Protein 2Y9M (pdb70)

Organism: Saccharomyces cerevisiae (strain ATCC 204508 / S288c) (NCBI:txid559292)

Structure (mmCIF, N/CA/C/O backbone):
data_2Y9M
#
_entry.id   2Y9M
#
_cell.length_a   139.328
_cell.length_b   43.194
_cell.length_c   60.474
_cell.angle_alpha   90.00
_cell.angle_beta   100.62
_cell.angle_gamma   90.00
#
_symmetry.space_group_name_H-M   'C 1 2 1'
#
loop_
_entity.id
_entity.type
_entity.pdbx_description
1 polymer 'UBIQUITIN-CONJUGATING ENZYME E2-21 KDA'
2 polymer 'PEROXISOME ASSEMBLY PROTEIN 22'
3 non-polymer 1,2-ETHANEDIOL
4 water water
#
loop_
_atom_site.group_PDB
_atom_site.id
_atom_site.type_symbol
_atom_site.label_atom_id
_atom_site.label_alt_id
_atom_site.label_comp_id
_atom_site.label_asym_id
_atom_site.label_entity_id
_atom_site.label_seq_id
_atom_site.pdbx_PDB_ins_code
_atom_site.Cartn_x
_atom_site.Cartn_y
_atom_site.Cartn_z
_atom_site.occupancy
_atom_site.B_iso_or_equiv
_atom_site.auth_seq_id
_atom_site.auth_comp_id
_atom_site.auth_asym_id
_atom_site.auth_atom_id
_atom_site.pdbx_PDB_model_num
ATOM 1 C CA . MET A 1 3 ? -20.869 -31.998 -38.306 1.00 69.07 14 MET A CA 1
ATOM 2 C C . MET A 1 3 ? -20.939 -30.691 -37.519 1.00 71.05 14 MET A C 1
ATOM 3 O O . MET A 1 3 ? -21.680 -30.587 -36.536 1.00 73.13 14 MET A O 1
ATOM 8 N N . ALA A 1 4 ? -20.166 -29.698 -37.967 1.00 71.09 15 ALA A N 1
ATOM 9 C CA . ALA A 1 4 ? -20.287 -28.324 -37.470 1.00 73.36 15 ALA A CA 1
ATOM 10 C C . ALA A 1 4 ? -21.620 -27.755 -37.982 1.00 73.92 15 ALA A C 1
ATOM 11 O O . ALA A 1 4 ? -22.044 -26.654 -37.608 1.00 77.12 15 ALA A O 1
ATOM 13 N N . ASP A 1 5 ? -22.271 -28.537 -38.843 1.00 70.85 16 ASP A N 1
ATOM 14 C CA . ASP A 1 5 ? -23.623 -28.232 -39.304 1.00 72.51 16 ASP A CA 1
ATOM 15 C C . ASP A 1 5 ? -24.667 -28.536 -38.220 1.00 72.17 16 ASP A C 1
ATOM 16 O O . ASP A 1 5 ? -25.259 -27.610 -37.660 1.00 75.41 16 ASP A O 1
ATOM 18 N N . THR A 1 6 ? -24.896 -29.814 -37.914 1.00 68.48 17 THR A N 1
ATOM 19 C CA . THR A 1 6 ? -25.942 -30.162 -36.938 1.00 69.59 17 THR A CA 1
ATOM 20 C C . THR A 1 6 ? -25.683 -29.661 -35.509 1.00 68.15 17 THR A C 1
ATOM 21 O O . THR A 1 6 ? -26.612 -29.562 -34.700 1.00 71.52 17 THR A O 1
ATOM 25 N N . CYS A 1 7 ? -24.434 -29.330 -35.198 1.00 63.53 18 CYS A N 1
ATOM 26 C CA . CYS A 1 7 ? -24.143 -28.669 -33.919 1.00 63.16 18 CYS A CA 1
ATOM 27 C C . CYS A 1 7 ? -24.727 -27.253 -33.917 1.00 64.70 18 CYS A C 1
ATOM 28 O O . CYS A 1 7 ? -25.319 -26.808 -32.928 1.00 67.40 18 CYS A O 1
ATOM 31 N N . MET A 1 8 ? -24.567 -26.565 -35.041 1.00 62.64 19 MET A N 1
ATOM 32 C CA . MET A 1 8 ? -24.974 -25.184 -35.152 1.00 64.52 19 MET A CA 1
ATOM 33 C C . MET A 1 8 ? -26.488 -25.042 -35.151 1.00 66.25 19 MET A C 1
ATOM 34 O O . MET A 1 8 ? -27.019 -24.094 -34.580 1.00 69.31 19 MET A O 1
ATOM 39 N N . SER A 1 9 ? -27.197 -25.976 -35.775 1.00 70.63 20 SER A N 1
ATOM 40 C CA . SER A 1 9 ? -28.655 -25.875 -35.801 1.00 69.10 20 SER A CA 1
ATOM 41 C C . SER A 1 9 ? -29.232 -26.246 -34.435 1.00 66.22 20 SER A C 1
ATOM 42 O O . SER A 1 9 ? -30.193 -25.620 -33.963 1.00 65.36 20 SER A O 1
ATOM 45 N N . ARG A 1 10 ? -28.619 -27.242 -33.793 1.00 64.15 21 ARG A N 1
ATOM 46 C CA . ARG A 1 10 ? -29.000 -27.636 -32.441 1.00 60.74 21 ARG A CA 1
ATOM 47 C C . ARG A 1 10 ? -28.852 -26.480 -31.496 1.00 57.76 21 ARG A C 1
ATOM 48 O O . ARG A 1 10 ? -29.718 -26.242 -30.658 1.00 56.57 21 ARG A O 1
ATOM 56 N N . ILE A 1 11 ? -27.748 -25.755 -31.629 1.00 56.16 22 ILE A N 1
ATOM 57 C CA . ILE A 1 11 ? -27.442 -24.702 -30.677 1.00 54.04 22 ILE A CA 1
ATOM 58 C C . ILE A 1 11 ? -28.315 -23.477 -30.923 1.00 53.21 22 ILE A C 1
ATOM 59 O O . ILE A 1 11 ? -28.628 -22.757 -29.987 1.00 52.27 22 ILE A O 1
ATOM 64 N N . VAL A 1 12 ? -28.733 -23.271 -32.173 1.00 53.94 23 VAL A N 1
ATOM 65 C CA . VAL A 1 12 ? -29.663 -22.195 -32.506 1.00 53.69 23 VAL A CA 1
ATOM 66 C C . VAL A 1 12 ? -31.086 -22.510 -32.030 1.00 53.32 23 VAL A C 1
ATOM 67 O O . VAL A 1 12 ? -31.789 -21.604 -31.595 1.00 53.18 23 VAL A O 1
ATOM 71 N N . LYS A 1 13 ? -31.508 -23.776 -32.098 1.00 53.33 24 LYS A N 1
ATOM 72 C CA . LYS A 1 13 ? -32.769 -24.199 -31.440 1.00 53.17 24 LYS A CA 1
ATOM 73 C C . LYS A 1 13 ? -32.713 -23.886 -29.949 1.00 51.45 24 LYS A C 1
ATOM 74 O O . LYS A 1 13 ? -33.621 -23.250 -29.391 1.00 51.26 24 LYS A O 1
ATOM 80 N N . GLU A 1 14 ? -31.628 -24.323 -29.310 1.00 49.81 25 GLU A N 1
ATOM 81 C CA . GLU A 1 14 ? -31.457 -24.085 -27.892 1.00 48.26 25 GLU A CA 1
ATOM 82 C C . GLU A 1 14 ? -31.447 -22.626 -27.543 1.00 47.74 25 GLU A C 1
ATOM 83 O O . GLU A 1 14 ? -31.962 -22.227 -26.504 1.00 48.17 25 GLU A O 1
ATOM 89 N N . TYR A 1 15 ? -30.853 -21.816 -28.404 1.00 48.15 26 TYR A N 1
ATOM 90 C CA . TYR A 1 15 ? -30.765 -20.397 -28.133 1.00 47.40 26 TYR A CA 1
ATOM 91 C C . TYR A 1 15 ? -32.187 -19.829 -28.031 1.00 47.76 26 TYR A C 1
ATOM 92 O O . TYR A 1 15 ? -32.493 -19.059 -27.135 1.00 47.30 26 TYR A O 1
ATOM 101 N N . LYS A 1 16 ? -33.072 -20.254 -28.917 1.00 49.06 27 LYS A N 1
ATOM 102 C CA . LYS A 1 16 ? -34.457 -19.780 -28.865 1.00 50.49 27 LYS A CA 1
ATOM 103 C C . LYS A 1 16 ? -35.161 -20.252 -27.579 1.00 50.14 27 LYS A C 1
ATOM 104 O O . LYS A 1 16 ? -35.747 -19.446 -26.846 1.00 49.85 27 LYS A O 1
ATOM 110 N N . VAL A 1 17 ? -35.062 -21.555 -27.299 1.00 49.79 28 VAL A N 1
ATOM 111 C CA . VAL A 1 17 ? -35.656 -22.138 -26.095 1.00 49.44 28 VAL A CA 1
ATOM 112 C C . VAL A 1 17 ? -35.147 -21.403 -24.853 1.00 47.96 28 VAL A C 1
ATOM 113 O O . VAL A 1 17 ? -35.932 -21.068 -23.965 1.00 47.92 28 VAL A O 1
ATOM 117 N N . ILE A 1 18 ? -33.844 -21.113 -24.826 1.00 46.39 29 ILE A N 1
ATOM 118 C CA . ILE A 1 18 ? -33.238 -20.410 -23.691 1.00 44.98 29 ILE A CA 1
ATOM 119 C C . ILE A 1 18 ? -33.806 -19.014 -23.482 1.00 46.44 29 ILE A C 1
ATOM 120 O O . ILE A 1 18 ? -34.207 -18.676 -22.371 1.00 46.50 29 ILE A O 1
ATOM 125 N N . LEU A 1 19 ? -33.837 -18.203 -24.538 1.00 47.83 30 LEU A N 1
ATOM 126 C CA . LEU A 1 19 ? -34.339 -16.843 -24.429 1.00 49.48 30 LEU A CA 1
ATOM 127 C C . LEU A 1 19 ? -35.806 -16.839 -23.999 1.00 51.28 30 LEU A C 1
ATOM 128 O O . LEU A 1 19 ? -36.194 -16.046 -23.151 1.00 51.61 30 LEU A O 1
ATOM 133 N N . LYS A 1 20 ? -36.613 -17.704 -24.612 1.00 52.68 31 LYS A N 1
ATOM 134 C CA . LYS A 1 20 ? -38.023 -17.903 -24.243 1.00 55.36 31 LYS A CA 1
ATOM 135 C C . LYS A 1 20 ? -38.193 -18.368 -22.787 1.00 54.89 31 LYS A C 1
ATOM 136 O O . LYS A 1 20 ? -39.056 -17.865 -22.061 1.00 56.46 31 LYS A O 1
ATOM 142 N N . THR A 1 21 ? -37.368 -19.321 -22.361 1.00 52.96 32 THR A N 1
ATOM 143 C CA . THR A 1 21 ? -37.454 -19.834 -21.013 1.00 52.59 32 THR A CA 1
ATOM 144 C C . THR A 1 21 ? -37.101 -18.759 -19.993 1.00 53.15 32 THR A C 1
ATOM 145 O O . THR A 1 21 ? -37.878 -18.488 -19.098 1.00 54.85 32 THR A O 1
ATOM 149 N N . LEU A 1 22 ? -35.952 -18.116 -20.152 1.00 52.61 33 LEU A N 1
ATOM 150 C CA . LEU A 1 22 ? -35.456 -17.194 -19.141 1.00 52.95 33 LEU A CA 1
ATOM 151 C C . LEU A 1 22 ? -36.079 -15.825 -19.204 1.00 55.33 33 LEU A C 1
ATOM 152 O O . LEU A 1 22 ? -35.775 -14.985 -18.360 1.00 55.68 33 LEU A O 1
ATOM 157 N N . ALA A 1 23 ? -36.929 -15.588 -20.199 1.00 57.82 34 ALA A N 1
ATOM 158 C CA . ALA A 1 23 ? -37.571 -14.282 -20.355 1.00 60.73 34 ALA A CA 1
ATOM 159 C C . ALA A 1 23 ? -38.814 -14.176 -19.493 1.00 63.56 34 ALA A C 1
ATOM 160 O O . ALA A 1 23 ? -39.483 -13.143 -19.486 1.00 65.87 34 ALA A O 1
ATOM 162 N N . SER A 1 24 ? -39.135 -15.254 -18.785 1.00 64.20 35 SER A N 1
ATOM 163 C CA . SER A 1 24 ? -40.360 -15.305 -17.983 1.00 67.15 35 SER A CA 1
ATOM 164 C C . SER A 1 24 ? -40.131 -15.384 -16.460 1.00 67.34 35 SER A C 1
ATOM 165 O O . SER A 1 24 ? -39.199 -16.028 -15.983 1.00 64.93 35 SER A O 1
ATOM 168 N N . ASP A 1 25 ? -41.009 -14.735 -15.707 1.00 70.35 36 ASP A N 1
ATOM 169 C CA . ASP A 1 25 ? -41.031 -14.891 -14.256 1.00 71.48 36 ASP A CA 1
ATOM 170 C C . ASP A 1 25 ? -42.246 -15.762 -13.842 1.00 73.64 36 ASP A C 1
ATOM 171 O O . ASP A 1 25 ? -42.833 -15.562 -12.781 1.00 75.96 36 ASP A O 1
ATOM 176 N N . ASP A 1 26 ? -42.618 -16.723 -14.691 1.00 73.13 37 ASP A N 1
ATOM 177 C CA . ASP A 1 26 ? -43.681 -17.692 -14.378 1.00 74.80 37 ASP A CA 1
ATOM 178 C C . ASP A 1 26 ? -43.098 -19.114 -14.233 1.00 72.39 37 ASP A C 1
ATOM 179 O O . ASP A 1 26 ? -42.526 -19.644 -15.189 1.00 70.33 37 ASP A O 1
ATOM 184 N N . PRO A 1 27 ? -43.267 -19.745 -13.049 1.00 72.68 38 PRO A N 1
ATOM 185 C CA . PRO A 1 27 ? -42.445 -20.912 -12.703 1.00 70.24 38 PRO A CA 1
ATOM 186 C C . PRO A 1 27 ? -42.806 -22.246 -13.405 1.00 69.86 38 PRO A C 1
ATOM 187 O O . PRO A 1 27 ? -42.227 -23.292 -13.098 1.00 68.48 38 PRO A O 1
ATOM 191 N N . ILE A 1 28 ? -43.733 -22.212 -14.352 1.00 70.83 39 ILE A N 1
ATOM 192 C CA . ILE A 1 28 ? -44.024 -23.411 -15.132 1.00 70.44 39 ILE A CA 1
ATOM 193 C C . ILE A 1 28 ? -43.287 -23.366 -16.464 1.00 67.65 39 ILE A C 1
ATOM 194 O O . ILE A 1 28 ? -42.677 -24.358 -16.875 1.00 66.24 39 ILE A O 1
ATOM 199 N N . ALA A 1 29 ? -43.314 -22.204 -17.119 1.00 66.89 40 ALA A N 1
ATOM 200 C CA . ALA A 1 29 ? -42.478 -21.972 -18.301 1.00 64.16 40 ALA A CA 1
ATOM 201 C C . ALA A 1 29 ? -41.019 -21.786 -17.896 1.00 60.98 40 ALA A C 1
ATOM 202 O O . ALA A 1 29 ? -40.113 -22.168 -18.647 1.00 59.70 40 ALA A O 1
ATOM 204 N N . ASN A 1 30 ? -40.801 -21.204 -16.715 1.00 59.67 41 ASN A N 1
ATOM 205 C CA . ASN A 1 30 ? -39.453 -20.992 -16.189 1.00 56.38 41 ASN A CA 1
ATOM 206 C C . ASN A 1 30 ? -39.153 -21.663 -14.846 1.00 55.43 41 ASN A C 1
ATOM 207 O O . ASN A 1 30 ? -39.178 -21.012 -13.797 1.00 55.52 41 ASN A O 1
ATOM 212 N N . PRO A 1 31 ? -38.810 -22.960 -14.885 1.00 54.33 42 PRO A N 1
ATOM 213 C CA . PRO A 1 31 ? -38.473 -23.654 -13.650 1.00 53.75 42 PRO A CA 1
ATOM 214 C C . PRO A 1 31 ? -37.149 -23.186 -13.052 1.00 51.29 42 PRO A C 1
ATOM 215 O O . PRO A 1 31 ? -36.800 -23.610 -11.951 1.00 51.03 42 PRO A O 1
ATOM 219 N N . TYR A 1 32 ? -36.437 -22.299 -13.752 1.00 49.31 43 TYR A N 1
ATOM 220 C CA . TYR A 1 32 ? -35.082 -21.898 -13.349 1.00 46.61 43 TYR A CA 1
ATOM 221 C C . TYR A 1 32 ? -35.048 -20.509 -12.733 1.00 47.12 43 TYR A C 1
ATOM 222 O O . TYR A 1 32 ? -33.970 -19.911 -12.582 1.00 45.85 43 TYR A O 1
ATOM 231 N N . ARG A 1 33 ? -36.210 -19.975 -12.381 1.00 48.86 44 ARG A N 1
ATOM 232 C CA . ARG A 1 33 ? -36.230 -18.675 -11.708 1.00 49.23 44 ARG A CA 1
ATOM 233 C C . ARG A 1 33 ? -35.428 -18.752 -10.412 1.00 48.01 44 ARG A C 1
ATOM 234 O O . ARG A 1 33 ? -35.563 -19.727 -9.668 1.00 48.46 44 ARG A O 1
ATOM 237 N N . GLY A 1 34 ? -34.572 -17.752 -10.175 1.00 46.72 45 GLY A N 1
ATOM 238 C CA . GLY A 1 34 ? -33.735 -17.679 -8.969 1.00 45.06 45 GLY A CA 1
ATOM 239 C C . GLY A 1 34 ? -32.652 -18.750 -8.879 1.00 43.18 45 GLY A C 1
ATOM 240 O O . GLY A 1 34 ? -31.987 -18.862 -7.850 1.00 43.26 45 GLY A O 1
ATOM 241 N N . ILE A 1 35 ? -32.483 -19.531 -9.954 1.00 41.34 46 ILE A N 1
ATOM 242 C CA . ILE A 1 35 ? -31.500 -20.610 -10.053 1.00 39.13 46 ILE A CA 1
ATOM 243 C C . ILE A 1 35 ? -30.453 -20.255 -11.145 1.00 37.75 46 ILE A C 1
ATOM 244 O O . ILE A 1 35 ? -29.243 -20.093 -10.862 1.00 36.08 46 ILE A O 1
ATOM 249 N N . ILE A 1 36 ? -30.933 -20.148 -12.386 1.00 37.07 47 ILE A N 1
ATOM 250 C CA . ILE A 1 36 ? -30.154 -19.612 -13.494 1.00 35.29 47 ILE A CA 1
ATOM 251 C C . ILE A 1 36 ? -30.595 -18.194 -13.798 1.00 35.21 47 ILE A C 1
ATOM 252 O O . ILE A 1 36 ? -31.657 -18.007 -14.351 1.00 35.67 47 ILE A O 1
ATOM 257 N N . GLU A 1 37 ? -29.790 -17.196 -13.428 1.00 34.29 48 GLU A N 1
ATOM 258 C CA . GLU A 1 37 ? -30.154 -15.799 -13.670 1.00 34.51 48 GLU A CA 1
ATOM 259 C C . GLU A 1 37 ? -30.049 -15.405 -15.162 1.00 34.76 48 GLU A C 1
ATOM 260 O O . GLU A 1 37 ? -30.891 -14.664 -15.663 1.00 35.93 48 GLU A O 1
ATOM 266 N N . SER A 1 38 ? -29.025 -15.892 -15.869 1.00 33.41 49 SER A N 1
ATOM 267 C CA . SER A 1 38 ? -28.865 -15.590 -17.284 1.00 33.82 49 SER A CA 1
ATOM 268 C C . SER A 1 38 ? -27.970 -16.608 -17.930 1.00 33.33 49 SER A C 1
ATOM 269 O O . SER A 1 38 ? -27.058 -17.134 -17.297 1.00 32.54 49 SER A O 1
ATOM 272 N N . LEU A 1 39 ? -28.226 -16.887 -19.205 1.00 34.53 50 LEU A N 1
ATOM 273 C CA . LEU A 1 39 ? -27.384 -17.791 -19.965 1.00 34.50 50 LEU A CA 1
ATOM 274 C C . LEU A 1 39 ? -27.387 -17.382 -21.434 1.00 36.79 50 LEU A C 1
ATOM 275 O O . LEU A 1 39 ? -28.407 -17.485 -22.118 1.00 38.28 50 LEU A O 1
ATOM 280 N N . ASN A 1 40 ? -26.238 -16.896 -21.905 1.00 37.40 51 ASN A N 1
ATOM 281 C CA . ASN A 1 40 ? -26.126 -16.394 -23.263 1.00 38.95 51 ASN A CA 1
ATOM 282 C C . ASN A 1 40 ? -24.713 -16.627 -23.817 1.00 39.38 51 ASN A C 1
ATOM 283 O O . ASN A 1 40 ? -23.759 -16.819 -23.043 1.00 37.80 51 ASN A O 1
ATOM 288 N N . PRO A 1 41 ? -24.574 -16.614 -25.159 1.00 40.92 52 PRO A N 1
ATOM 289 C CA . PRO A 1 41 ? -23.254 -16.770 -25.741 1.00 41.87 52 PRO A CA 1
ATOM 290 C C . PRO A 1 41 ? -22.496 -15.484 -25.529 1.00 42.76 52 PRO A C 1
ATOM 291 O O . PRO A 1 41 ? -23.101 -14.418 -25.610 1.00 44.09 52 PRO A O 1
ATOM 295 N N . ILE A 1 42 ? -21.198 -15.568 -25.257 1.00 46.18 53 ILE A N 1
ATOM 296 C CA . ILE A 1 42 ? -20.423 -14.386 -24.906 1.00 47.06 53 ILE A CA 1
ATOM 297 C C . ILE A 1 42 ? -20.464 -13.328 -26.009 1.00 49.17 53 ILE A C 1
ATOM 298 O O . ILE A 1 42 ? -20.515 -12.135 -25.718 1.00 49.93 53 ILE A O 1
ATOM 303 N N . ASP A 1 43 ? -20.457 -13.775 -27.262 1.00 50.40 54 ASP A N 1
ATOM 304 C CA . ASP A 1 43 ? -20.397 -12.900 -28.439 1.00 52.97 54 ASP A CA 1
ATOM 305 C C . ASP A 1 43 ? -21.195 -13.638 -29.486 1.00 53.80 54 ASP A C 1
ATOM 306 O O . ASP A 1 43 ? -20.875 -14.787 -29.817 1.00 53.79 54 ASP A O 1
ATOM 311 N N . GLU A 1 44 ? -22.237 -12.999 -30.006 1.00 54.91 55 GLU A N 1
ATOM 312 C CA . GLU A 1 44 ? -23.169 -13.705 -30.881 1.00 55.99 55 GLU A CA 1
ATOM 313 C C . GLU A 1 44 ? -22.638 -14.256 -32.221 1.00 56.47 55 GLU A C 1
ATOM 314 O O . GLU A 1 44 ? -23.331 -15.045 -32.878 1.00 56.35 55 GLU A O 1
ATOM 320 N N . THR A 1 45 ? -21.428 -13.852 -32.624 1.00 56.64 56 THR A N 1
ATOM 321 C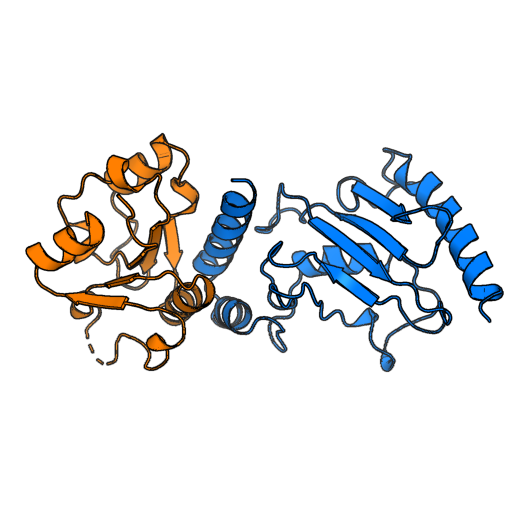 CA . THR A 1 45 ? -20.843 -14.366 -33.880 1.00 57.27 56 THR A CA 1
ATOM 322 C C . THR A 1 45 ? -20.212 -15.740 -33.657 1.00 55.70 56 THR A C 1
ATOM 323 O O . THR A 1 45 ? -19.881 -16.455 -34.612 1.00 56.43 56 THR A O 1
ATOM 327 N N . ASP A 1 46 ? -20.103 -16.116 -32.386 1.00 53.03 57 ASP A N 1
ATOM 328 C CA . ASP A 1 46 ? -19.414 -17.324 -31.983 1.00 51.23 57 ASP A CA 1
ATOM 329 C C . ASP A 1 46 ? -20.270 -18.134 -31.003 1.00 49.35 57 ASP A C 1
ATOM 330 O O . ASP A 1 46 ? -20.091 -18.032 -29.790 1.00 48.70 57 ASP A O 1
ATOM 335 N N . LEU A 1 47 ? -21.201 -18.941 -31.501 1.00 48.56 58 LEU A N 1
ATOM 336 C CA . LEU A 1 47 ? -22.058 -19.710 -30.586 1.00 46.56 58 LEU A CA 1
ATOM 337 C C . LEU A 1 47 ? -21.374 -20.895 -29.906 1.00 45.85 58 LEU A C 1
ATOM 338 O O . LEU A 1 47 ? -22.029 -21.739 -29.287 1.00 45.51 58 LEU A O 1
ATOM 343 N N . SER A 1 48 ? -20.056 -20.962 -30.009 1.00 45.62 59 SER A N 1
ATOM 344 C CA . SER A 1 48 ? -19.329 -22.050 -29.385 1.00 45.05 59 SER A CA 1
ATOM 345 C C . SER A 1 48 ? -18.928 -21.694 -27.966 1.00 43.48 59 SER A C 1
ATOM 346 O O . SER A 1 48 ? -18.579 -22.568 -27.204 1.00 42.90 59 SER A O 1
ATOM 349 N N . LYS A 1 49 ? -18.984 -20.411 -27.611 1.00 43.84 60 LYS A N 1
ATOM 350 C CA . LYS A 1 49 ? -18.626 -19.959 -26.252 1.00 43.19 60 LYS A CA 1
ATOM 351 C C . LYS A 1 49 ? -19.809 -19.263 -25.584 1.00 42.52 60 LYS A C 1
ATOM 352 O O . LYS A 1 49 ? -20.358 -18.315 -26.134 1.00 43.51 60 LYS A O 1
ATOM 358 N N . TRP A 1 50 ? -20.174 -19.724 -24.390 1.00 41.03 61 TRP A N 1
ATOM 359 C CA . TRP A 1 50 ? -21.297 -19.176 -23.657 1.00 40.16 61 TRP A CA 1
ATOM 360 C C . TRP A 1 50 ? -20.914 -18.845 -22.222 1.00 39.36 61 TRP A C 1
ATOM 361 O O . TRP A 1 50 ? -19.918 -19.347 -21.701 1.00 38.99 61 TRP A O 1
ATOM 372 N N . GLU A 1 51 ? -21.719 -18.009 -21.577 1.00 39.13 62 GLU A N 1
ATOM 373 C CA . GLU A 1 51 ? -21.525 -17.706 -20.173 1.00 38.28 62 GLU A CA 1
ATOM 374 C C . GLU A 1 51 ? -22.868 -17.849 -19.473 1.00 38.58 62 GLU A C 1
ATOM 375 O O . GLU A 1 51 ? -23.917 -17.781 -20.097 1.00 39.03 62 GLU A O 1
ATOM 381 N N . ALA A 1 52 ? -22.835 -18.072 -18.169 1.00 38.64 63 ALA A N 1
ATOM 382 C CA . ALA A 1 52 ? -24.064 -18.216 -17.405 1.00 38.96 63 ALA A CA 1
ATOM 383 C C . ALA A 1 52 ? -23.812 -17.617 -16.049 1.00 38.90 63 ALA A C 1
ATOM 384 O O . ALA A 1 52 ? -22.653 -17.529 -15.604 1.00 38.31 63 ALA A O 1
ATOM 386 N N . ILE A 1 53 ? -24.894 -17.179 -15.414 1.00 39.68 64 ILE A N 1
ATOM 387 C CA . ILE A 1 53 ? -24.868 -16.758 -14.020 1.00 40.04 64 ILE A CA 1
ATOM 388 C C . ILE A 1 53 ? -25.878 -17.611 -13.242 1.00 40.39 64 ILE A C 1
ATOM 389 O O . ILE A 1 53 ? -27.078 -17.637 -13.556 1.00 41.89 64 ILE A O 1
ATOM 394 N N . ILE A 1 54 ? -25.418 -18.303 -12.218 1.00 39.63 65 ILE A N 1
ATOM 395 C CA . ILE A 1 54 ? -26.369 -18.970 -11.344 1.00 39.86 65 ILE A CA 1
ATOM 396 C C . ILE A 1 54 ? -26.382 -18.341 -9.959 1.00 39.86 65 ILE A C 1
ATOM 397 O O . ILE A 1 54 ? -25.447 -17.617 -9.596 1.00 39.37 65 ILE A O 1
ATOM 402 N N . SER A 1 55 ? -27.450 -18.612 -9.204 1.00 40.46 66 SER A N 1
ATOM 403 C CA . SER A 1 55 ? -27.513 -18.272 -7.780 1.00 40.32 66 SER A CA 1
ATOM 404 C C . SER A 1 55 ? -27.404 -19.507 -6.889 1.00 39.54 66 SER A C 1
ATOM 405 O O . SER A 1 55 ? -27.982 -20.564 -7.156 1.00 38.51 66 SER A O 1
ATOM 408 N N . GLY A 1 56 ? -26.649 -19.347 -5.816 1.00 39.19 67 GLY A N 1
ATOM 409 C CA . GLY A 1 56 ? -26.466 -20.411 -4.856 1.00 39.86 67 GLY A CA 1
ATOM 410 C C . GLY A 1 56 ? -27.786 -20.953 -4.355 1.00 41.69 67 GLY A C 1
ATOM 411 O O . GLY A 1 56 ? -28.721 -20.197 -4.040 1.00 42.62 67 GLY A O 1
ATOM 412 N N . PRO A 1 57 ? -27.871 -22.279 -4.257 1.00 42.19 68 PRO A N 1
ATOM 413 C CA . PRO A 1 57 ? -29.101 -22.905 -3.802 1.00 43.68 68 PRO A CA 1
ATOM 414 C C . PRO A 1 57 ? -29.367 -22.509 -2.360 1.00 45.00 68 PRO A C 1
ATOM 415 O O . PRO A 1 57 ? -28.418 -22.284 -1.594 1.00 44.49 68 PRO A O 1
ATOM 419 N N . SER A 1 58 ? -30.643 -22.429 -1.980 1.00 47.28 69 SER A N 1
ATOM 420 C CA . SER A 1 58 ? -30.987 -22.055 -0.609 1.00 48.80 69 SER A CA 1
ATOM 421 C C . SER A 1 58 ? -30.593 -23.149 0.389 1.00 48.97 69 SER A C 1
ATOM 422 O O . SER A 1 58 ? -30.473 -24.327 0.043 1.00 47.96 69 SER A O 1
ATOM 425 N N . ASP A 1 59 ? -30.343 -22.728 1.622 1.00 49.96 70 ASP A N 1
ATOM 426 C C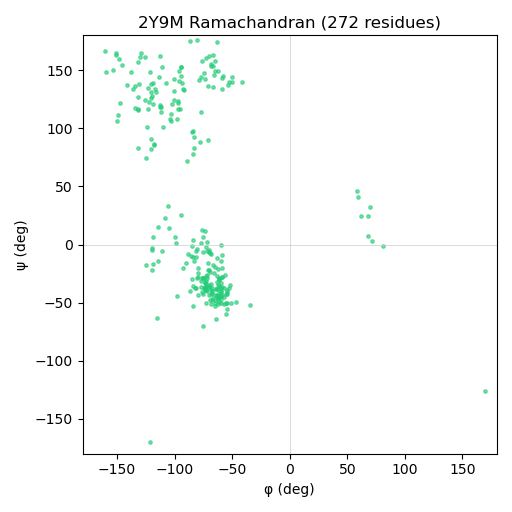A . ASP A 1 59 ? -29.908 -23.621 2.685 1.00 50.96 70 ASP A CA 1
ATOM 427 C C . ASP A 1 59 ? -28.515 -24.180 2.458 1.00 48.77 70 ASP A C 1
ATOM 428 O O . ASP A 1 59 ? -28.171 -25.239 2.973 1.00 49.04 70 ASP A O 1
ATOM 433 N N . THR A 1 60 ? -27.716 -23.462 1.690 1.00 46.69 71 THR A N 1
ATOM 434 C CA . THR A 1 60 ? -26.326 -23.836 1.535 1.00 45.55 71 THR A CA 1
ATOM 435 C C . THR A 1 60 ? -25.518 -22.593 1.812 1.00 44.98 71 THR A C 1
ATOM 436 O O . THR A 1 60 ? -26.070 -21.484 1.838 1.00 45.69 71 THR A O 1
ATOM 440 N N . PRO A 1 61 ? -24.210 -22.760 2.031 1.00 43.77 72 PRO A N 1
ATOM 441 C CA . PRO A 1 61 ? -23.408 -21.566 2.248 1.00 43.03 72 PRO A CA 1
ATOM 442 C C . PRO A 1 61 ? -23.169 -20.721 0.973 1.00 42.43 72 PRO A C 1
ATOM 443 O O . PRO A 1 61 ? -22.541 -19.653 1.053 1.00 41.80 72 PRO A O 1
ATOM 447 N N . TYR A 1 62 ? -23.676 -21.199 -0.172 1.00 42.01 73 TYR A N 1
ATOM 448 C CA . TYR A 1 62 ? -23.656 -20.453 -1.425 1.00 41.53 73 TYR A CA 1
ATOM 449 C C . TYR A 1 62 ? -24.870 -19.495 -1.579 1.00 43.85 73 TYR A C 1
ATOM 450 O O . TYR A 1 62 ? -24.915 -18.657 -2.510 1.00 43.81 73 TYR A O 1
ATOM 459 N N . GLU A 1 63 ? -25.839 -19.630 -0.673 1.00 45.99 74 GLU A N 1
ATOM 460 C CA . GLU A 1 63 ? -26.994 -18.740 -0.595 1.00 49.25 74 GLU A CA 1
ATOM 461 C C . GLU A 1 63 ? -26.644 -17.273 -0.787 1.00 49.29 74 GLU A C 1
ATOM 462 O O . GLU A 1 63 ? -25.640 -16.794 -0.260 1.00 49.14 74 GLU A O 1
ATOM 468 N N . ASN A 1 64 ? -27.494 -16.554 -1.507 1.00 49.88 75 ASN A N 1
ATOM 469 C CA . ASN A 1 64 ? -27.337 -15.093 -1.638 1.00 50.41 75 ASN A CA 1
ATOM 470 C C . ASN A 1 64 ? -26.024 -14.621 -2.320 1.00 48.17 75 ASN A C 1
ATOM 471 O O . ASN A 1 64 ? -25.576 -13.485 -2.097 1.00 47.93 75 ASN A O 1
ATOM 476 N N . HIS A 1 65 ? -25.426 -15.488 -3.148 1.00 45.66 76 HIS A N 1
ATOM 477 C CA . HIS A 1 65 ? -24.277 -15.089 -3.992 1.00 43.35 76 HIS A CA 1
ATOM 478 C C . HIS A 1 65 ? -24.438 -15.675 -5.368 1.00 41.78 76 HIS A C 1
ATOM 479 O O . HIS A 1 65 ? -24.973 -16.761 -5.515 1.00 41.53 76 HIS A O 1
ATOM 486 N N . GLN A 1 66 ? -23.930 -14.965 -6.366 1.00 40.93 77 GLN A N 1
ATOM 487 C CA A GLN A 1 66 ? -23.998 -15.395 -7.752 0.50 39.51 77 GLN A CA 1
ATOM 488 C CA B GLN A 1 66 ? -24.006 -15.431 -7.736 0.50 39.57 77 GLN A CA 1
ATOM 489 C C . GLN A 1 66 ? -22.648 -15.934 -8.200 1.00 38.38 77 GLN A C 1
ATOM 490 O O . GLN A 1 66 ? -21.606 -15.571 -7.642 1.00 37.46 77 GLN A O 1
ATOM 501 N N . PHE A 1 67 ? -22.672 -16.796 -9.214 1.00 37.82 78 PHE A N 1
ATOM 502 C CA . PHE A 1 67 ? -21.461 -17.320 -9.811 1.00 36.32 78 PHE A CA 1
ATOM 503 C C . PHE A 1 67 ? -21.577 -17.307 -11.334 1.00 36.74 78 PHE A C 1
ATOM 504 O O . PHE A 1 67 ? -22.607 -17.716 -11.904 1.00 37.46 78 PHE A O 1
ATOM 512 N N . ARG A 1 68 ? -20.519 -16.834 -11.989 1.00 36.43 79 ARG A N 1
ATOM 513 C CA . ARG A 1 68 ? -20.413 -16.889 -13.431 1.00 35.98 79 ARG A CA 1
ATOM 514 C C . ARG A 1 68 ? -19.694 -18.157 -13.867 1.00 35.30 79 ARG A C 1
ATOM 515 O O . ARG A 1 68 ? -18.650 -18.513 -13.316 1.00 35.53 79 ARG A O 1
ATOM 523 N N . ILE A 1 69 ? -20.271 -18.810 -14.869 1.00 35.13 80 ILE A N 1
ATOM 524 C CA . ILE A 1 69 ? -19.839 -20.101 -15.380 1.00 34.60 80 ILE A CA 1
ATOM 525 C C . ILE A 1 69 ? -19.532 -20.007 -16.891 1.00 34.93 80 ILE A C 1
ATOM 526 O O . ILE A 1 69 ? -20.301 -19.417 -17.675 1.00 35.80 80 ILE A O 1
ATOM 531 N N . LEU A 1 70 ? -18.412 -20.569 -17.317 1.00 34.65 81 LEU A N 1
ATOM 532 C CA . LEU A 1 70 ? -18.082 -20.553 -18.731 1.00 35.49 81 LEU A CA 1
ATOM 533 C C . LEU A 1 70 ? -18.431 -21.892 -19.349 1.00 35.36 81 LEU A C 1
ATOM 534 O O . LEU A 1 70 ? -18.255 -22.941 -18.732 1.00 35.00 81 LEU A O 1
ATOM 539 N N . ILE A 1 71 ? -18.931 -21.848 -20.577 1.00 36.15 82 ILE A N 1
ATOM 540 C CA . ILE A 1 71 ? -19.380 -23.043 -21.283 1.00 36.36 82 ILE A CA 1
ATOM 541 C C . ILE A 1 71 ? -18.803 -23.065 -22.683 1.00 37.82 82 ILE A C 1
ATOM 542 O O . ILE A 1 71 ? -19.092 -22.192 -23.506 1.00 38.53 82 ILE A O 1
ATOM 547 N N . GLU A 1 72 ? -17.980 -24.073 -22.934 1.00 38.83 83 GLU A N 1
ATOM 548 C CA . GLU A 1 72 ? -17.414 -24.310 -24.247 1.00 40.71 83 GLU A CA 1
ATOM 549 C C . GLU A 1 72 ? -18.153 -25.456 -24.924 1.00 40.74 83 GLU A C 1
ATOM 550 O O . GLU A 1 72 ? -18.194 -26.576 -24.418 1.00 41.61 83 GLU A O 1
ATOM 556 N N . VAL A 1 73 ? -18.734 -25.176 -26.070 1.00 40.43 84 VAL A N 1
ATOM 557 C CA . VAL A 1 73 ? -19.413 -26.192 -26.848 1.00 40.53 84 VAL A CA 1
ATOM 558 C C . VAL A 1 73 ? -18.422 -26.723 -27.894 1.00 41.89 84 VAL A C 1
ATOM 559 O O . VAL A 1 73 ? -17.973 -25.964 -28.736 1.00 42.40 84 VAL A O 1
ATOM 563 N N . PRO A 1 74 ? -18.048 -28.018 -27.831 1.00 42.73 85 PRO A N 1
ATOM 564 C CA . PRO A 1 74 ? -17.120 -28.532 -28.831 1.00 44.61 85 PRO A CA 1
ATOM 565 C C . PRO A 1 74 ? -17.852 -28.674 -30.150 1.00 46.65 85 PRO A C 1
ATOM 566 O O . PRO A 1 74 ? -19.085 -28.710 -30.160 1.00 46.06 85 PRO A O 1
ATOM 570 N N . SER A 1 75 ? -17.124 -28.735 -31.259 1.00 49.04 86 SER A N 1
ATOM 571 C CA . SER A 1 75 ? -17.786 -28.749 -32.562 1.00 51.43 86 SER A CA 1
ATOM 572 C C . SER A 1 75 ? -18.563 -30.050 -32.797 1.00 53.07 86 SER A C 1
ATOM 573 O O . SER A 1 75 ? -19.324 -30.186 -33.765 1.00 54.17 86 SER A O 1
ATOM 576 N N . SER A 1 76 ? -18.372 -30.998 -31.885 1.00 53.86 87 SER A N 1
ATOM 577 C CA . SER A 1 76 ? -19.050 -32.280 -31.942 1.00 55.05 87 SER A CA 1
ATOM 578 C C . SER A 1 76 ? -20.265 -32.378 -31.023 1.00 53.89 87 SER A C 1
ATOM 579 O O . SER A 1 76 ? -20.846 -33.455 -30.910 1.00 55.25 87 SER A O 1
ATOM 582 N N . TYR A 1 77 ? -20.654 -31.276 -30.373 1.00 51.88 88 TYR A N 1
ATOM 583 C CA . TYR A 1 77 ? -21.934 -31.213 -29.636 1.00 50.55 88 TYR A CA 1
ATOM 584 C C . TYR A 1 77 ? -23.065 -31.512 -30.615 1.00 51.87 88 TYR A C 1
ATOM 585 O O . TYR A 1 77 ? -22.977 -31.141 -31.787 1.00 52.96 88 TYR A O 1
ATOM 594 N N . PRO A 1 78 ? -24.136 -32.188 -30.155 1.00 52.15 89 PRO A N 1
ATOM 595 C CA . PRO A 1 78 ? -24.386 -32.660 -28.809 1.00 50.81 89 PRO A CA 1
ATOM 596 C C . PRO A 1 78 ? -23.945 -34.109 -28.625 1.00 51.85 89 PRO A C 1
ATOM 597 O O . PRO A 1 78 ? -24.476 -34.808 -27.776 1.00 51.39 89 PRO A O 1
ATOM 601 N N . MET A 1 79 ? -22.991 -34.565 -29.425 1.00 53.21 90 MET A N 1
ATOM 602 C CA . MET A 1 79 ? -22.499 -35.931 -29.274 1.00 54.94 90 MET A CA 1
ATOM 603 C C . MET A 1 79 ? -21.555 -36.013 -28.073 1.00 54.08 90 MET A C 1
ATOM 604 O O . MET A 1 79 ? -21.527 -37.008 -27.343 1.00 55.25 90 MET A O 1
ATOM 609 N N . ASN A 1 80 ? -20.777 -34.958 -27.870 1.00 52.63 91 ASN A N 1
ATOM 610 C CA . ASN A 1 80 ? -20.001 -34.821 -26.645 1.00 51.45 91 ASN A CA 1
ATOM 611 C C . ASN A 1 80 ? -20.575 -33.679 -25.804 1.00 49.10 91 ASN A C 1
ATOM 612 O O . ASN A 1 80 ? -21.211 -32.772 -26.337 1.00 48.53 91 ASN A O 1
ATOM 617 N N . PRO A 1 81 ? -20.402 -33.754 -24.480 1.00 48.06 92 PRO A N 1
ATOM 618 C CA . PRO A 1 81 ? -20.930 -32.701 -23.601 1.00 46.10 92 PRO A CA 1
ATOM 619 C C . PRO A 1 81 ? -20.140 -31.410 -23.785 1.00 44.86 92 PRO A C 1
ATOM 620 O O . PRO A 1 81 ? -19.039 -31.439 -24.346 1.00 45.80 92 PRO A O 1
ATOM 624 N N . PRO A 1 82 ? -20.702 -30.274 -23.353 1.00 43.42 93 PRO A N 1
ATOM 625 C CA . PRO A 1 82 ? -19.888 -29.061 -23.295 1.00 42.85 93 PRO A CA 1
ATOM 626 C C . PRO A 1 82 ? -18.800 -29.216 -22.237 1.00 42.78 93 PRO A C 1
ATOM 627 O O . PRO A 1 82 ? -18.890 -30.119 -21.398 1.00 42.70 93 PRO A O 1
ATOM 631 N N . LYS A 1 83 ? -17.772 -28.367 -22.287 1.00 42.28 94 LYS A N 1
ATOM 632 C CA . LYS A 1 83 ? -16.837 -28.274 -21.186 1.00 42.00 94 LYS A CA 1
ATOM 633 C C . LYS A 1 83 ? -17.273 -27.086 -20.337 1.00 40.56 94 LYS A C 1
ATOM 634 O O . LYS A 1 83 ? -17.370 -25.958 -20.847 1.00 41.05 94 LYS A O 1
ATOM 640 N N . ILE A 1 84 ? -17.558 -27.329 -19.055 1.00 38.76 95 ILE A N 1
ATOM 641 C CA . ILE A 1 84 ? -18.104 -26.273 -18.173 1.00 36.15 95 ILE A CA 1
ATOM 642 C C . ILE A 1 84 ? -17.155 -26.011 -16.998 1.00 35.61 95 ILE A C 1
ATOM 643 O O . ILE A 1 84 ? -16.558 -26.945 -16.430 1.00 35.33 95 ILE A O 1
ATOM 648 N N . SER A 1 85 ? -16.978 -24.743 -16.643 1.00 34.55 96 SER A N 1
ATOM 649 C CA . SER A 1 85 ? -16.141 -24.432 -15.499 1.00 33.75 96 SER A CA 1
ATOM 650 C C . SER A 1 85 ? -16.580 -23.150 -14.834 1.00 32.92 96 SER A C 1
ATOM 651 O O . SER A 1 85 ? -17.348 -22.394 -15.401 1.00 32.78 96 SER A O 1
ATOM 654 N N . PHE A 1 86 ? -16.125 -22.940 -13.604 1.00 32.88 97 PHE A N 1
ATOM 655 C CA . PHE A 1 86 ? -16.283 -21.667 -12.936 1.00 32.86 97 PHE A CA 1
ATOM 656 C C . PHE A 1 86 ? -15.114 -20.770 -13.309 1.00 33.67 97 PHE A C 1
ATOM 657 O O . PHE A 1 86 ? -14.162 -21.183 -13.984 1.00 34.20 97 PHE A O 1
ATOM 665 N N . MET A 1 87 ? -15.193 -19.536 -12.846 1.00 34.47 98 MET A N 1
ATOM 666 C CA . MET A 1 87 ? -14.123 -18.591 -12.972 1.00 35.58 98 MET A CA 1
ATOM 667 C C . MET A 1 87 ? -13.091 -18.987 -11.938 1.00 35.13 98 MET A C 1
ATOM 668 O O . MET A 1 87 ? -13.442 -19.650 -10.957 1.00 33.86 98 MET A O 1
ATOM 673 N N . GLN A 1 88 ? -11.827 -18.583 -12.134 1.00 34.94 99 GLN A N 1
ATOM 674 C CA . GLN A 1 88 ? -10.793 -18.934 -11.164 1.00 34.74 99 GLN A CA 1
ATOM 675 C C . GLN A 1 88 ? -10.951 -18.160 -9.838 1.00 34.52 99 GLN A C 1
ATOM 676 O O . GLN A 1 88 ? -11.232 -16.967 -9.849 1.00 34.09 99 GLN A O 1
ATOM 682 N N . ASN A 1 89 ? -10.795 -18.854 -8.706 1.00 34.47 100 ASN A N 1
ATOM 683 C CA . ASN A 1 89 ? -10.851 -18.202 -7.386 1.00 34.63 100 ASN A CA 1
ATOM 684 C C . ASN A 1 89 ? -12.187 -17.490 -7.166 1.00 33.93 100 ASN A C 1
ATOM 685 O O . ASN A 1 89 ? -12.205 -16.357 -6.727 1.00 34.03 100 ASN A O 1
ATOM 690 N N . ASN A 1 90 ? -13.286 -18.178 -7.483 1.00 33.59 101 ASN A N 1
ATOM 691 C CA . ASN A 1 90 ? -14.624 -17.613 -7.470 1.00 33.57 101 ASN A CA 1
ATOM 692 C C . ASN A 1 90 ? -15.587 -18.415 -6.577 1.00 33.86 101 ASN A C 1
ATOM 693 O O . ASN A 1 90 ? -16.643 -17.915 -6.172 1.00 34.70 101 ASN A O 1
ATOM 698 N N . ILE A 1 91 ? -15.205 -19.646 -6.253 1.00 33.06 102 ILE A N 1
ATOM 699 C CA . ILE A 1 91 ? -15.977 -20.512 -5.376 1.00 32.38 102 ILE A CA 1
ATOM 700 C C . ILE A 1 91 ? -15.023 -21.488 -4.627 1.00 32.68 102 ILE A C 1
ATOM 701 O O . ILE A 1 91 ? -13.853 -21.656 -5.006 1.00 32.63 102 ILE A O 1
ATOM 706 N N . LEU A 1 92 ? -15.515 -22.133 -3.579 1.00 32.65 103 LEU A N 1
ATOM 707 C CA . LEU A 1 92 ? -14.785 -23.215 -2.940 1.00 33.45 103 LEU A CA 1
ATOM 708 C C . LEU A 1 92 ? -15.766 -24.359 -2.766 1.00 34.65 103 LEU A C 1
ATOM 709 O O . LEU A 1 92 ? -16.722 -24.228 -2.001 1.00 35.86 103 LEU A O 1
ATOM 714 N N . HIS A 1 93 ? -15.509 -25.483 -3.432 1.00 35.03 104 HIS A N 1
ATOM 715 C CA . HIS A 1 93 ? -16.423 -26.612 -3.466 1.00 35.60 104 HIS A CA 1
ATOM 716 C C . HIS A 1 93 ? -15.555 -27.862 -3.596 1.00 36.16 104 HIS A C 1
ATOM 717 O O . HIS A 1 93 ? -14.489 -27.815 -4.217 1.00 36.65 104 HIS A O 1
ATOM 724 N N A CYS A 1 94 ? -16.002 -28.964 -3.001 0.50 37.06 105 CYS A N 1
AT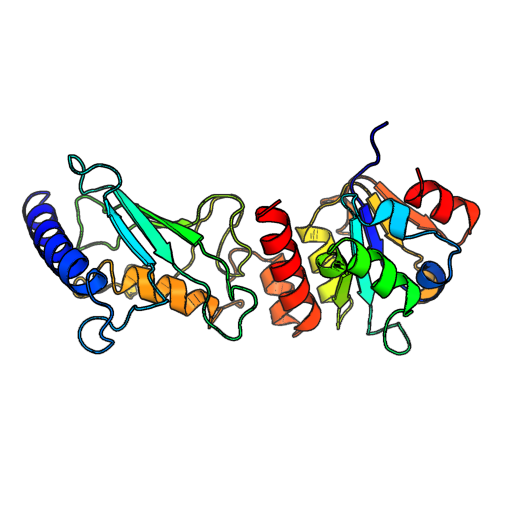OM 725 N N B CYS A 1 94 ? -16.006 -28.979 -3.028 0.50 37.08 105 CYS A N 1
ATOM 726 C CA A CYS A 1 94 ? -15.295 -30.228 -3.079 0.50 38.29 105 CYS A CA 1
ATOM 727 C CA B CYS A 1 94 ? -15.214 -30.198 -3.058 0.50 38.29 105 CYS A CA 1
ATOM 728 C C A CYS A 1 94 ? -14.976 -30.602 -4.507 0.50 37.99 105 CYS A C 1
ATOM 729 C C B CYS A 1 94 ? -15.146 -30.844 -4.440 0.50 38.18 105 CYS A C 1
ATOM 730 O O A CYS A 1 94 ? -13.910 -31.134 -4.803 0.50 38.34 105 CYS A O 1
ATOM 731 O O B CYS A 1 94 ? -14.385 -31.789 -4.646 0.50 38.63 105 CYS A O 1
ATOM 736 N N . ASN A 1 95 ? -15.923 -30.328 -5.389 1.00 37.25 106 ASN A N 1
ATOM 737 C CA . ASN A 1 95 ? -15.859 -30.830 -6.739 1.00 37.58 106 ASN A CA 1
ATOM 738 C C . ASN A 1 95 ? -15.359 -29.793 -7.737 1.00 37.01 106 ASN A C 1
ATOM 739 O O . ASN A 1 95 ? -15.403 -30.011 -8.935 1.00 38.14 106 ASN A O 1
ATOM 744 N N . VAL A 1 96 ? -14.853 -28.674 -7.229 1.00 35.99 107 VAL A N 1
ATOM 745 C CA . VAL A 1 96 ? -14.297 -27.638 -8.070 1.00 34.53 107 VAL A CA 1
ATOM 746 C C . VAL A 1 96 ? -12.844 -27.429 -7.681 1.00 35.11 107 VAL A C 1
ATOM 747 O O . VAL A 1 96 ? -12.531 -27.357 -6.494 1.00 35.63 107 VAL A O 1
ATOM 751 N N . LYS A 1 97 ? -11.952 -27.401 -8.669 1.00 35.41 108 LYS A N 1
ATOM 752 C CA . LYS A 1 97 ? -10.582 -26.972 -8.435 1.00 36.33 108 LYS A CA 1
ATOM 753 C C . LYS A 1 97 ? -10.550 -25.450 -8.541 1.00 35.16 108 LYS A C 1
ATOM 754 O O . LYS A 1 97 ? -10.450 -24.885 -9.622 1.00 35.84 108 LYS A O 1
ATOM 760 N N . SER A 1 98 ? -10.632 -24.810 -7.392 1.00 34.17 109 SER A N 1
ATOM 761 C CA . SER A 1 98 ? -10.845 -23.397 -7.259 1.00 33.83 109 SER A CA 1
ATOM 762 C C . SER A 1 98 ? -9.995 -22.501 -8.141 1.00 34.23 109 SER A C 1
ATOM 763 O O . SER A 1 98 ? -10.522 -21.560 -8.777 1.00 34.38 109 SER A O 1
ATOM 766 N N . ALA A 1 99 ? -8.687 -22.749 -8.135 1.00 33.90 110 ALA A N 1
ATOM 767 C CA . ALA A 1 99 ? -7.757 -21.927 -8.872 1.00 34.19 110 ALA A CA 1
ATOM 768 C C . ALA A 1 99 ? -7.907 -22.002 -10.401 1.00 34.79 110 ALA A C 1
ATOM 769 O O . ALA A 1 99 ? -7.411 -21.133 -11.135 1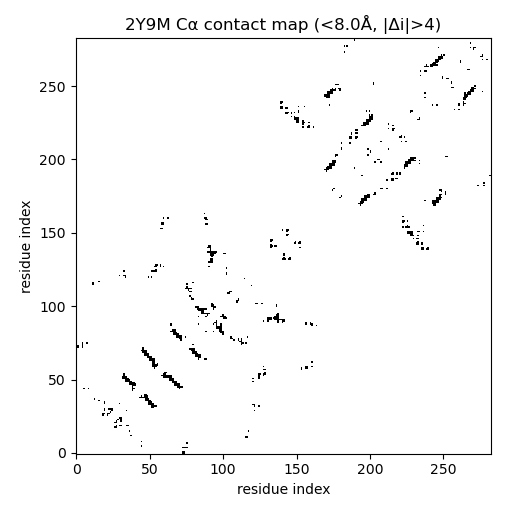.00 34.43 110 ALA A O 1
ATOM 771 N N . THR A 1 100 ? -8.581 -23.033 -10.893 1.00 35.17 111 THR A N 1
ATOM 772 C CA . THR A 1 100 ? -8.765 -23.155 -12.347 1.00 35.86 111 THR A CA 1
ATOM 773 C C . THR A 1 100 ? -10.229 -23.135 -12.687 1.00 35.07 111 THR A C 1
ATOM 774 O O . THR A 1 100 ? -10.607 -22.940 -13.845 1.00 35.29 111 THR A O 1
ATOM 778 N N . GLY A 1 101 ? -11.058 -23.357 -11.674 1.00 34.60 112 GLY A N 1
ATOM 779 C CA . GLY A 1 101 ? -12.505 -23.366 -11.876 1.00 33.91 112 GLY A CA 1
ATOM 780 C C . GLY A 1 101 ? -13.022 -24.672 -12.433 1.00 34.19 112 GLY A C 1
ATOM 781 O O . GLY A 1 101 ? -14.218 -24.824 -12.617 1.00 34.37 112 GLY A O 1
ATOM 782 N N . GLU A 1 102 ? -12.124 -25.625 -12.690 1.00 34.92 113 GLU A N 1
ATOM 783 C CA . GLU A 1 102 ? -12.507 -26.950 -13.173 1.00 35.08 113 GLU A CA 1
ATOM 784 C C . GLU A 1 102 ? -13.554 -27.609 -12.288 1.00 34.96 113 GLU A C 1
ATOM 785 O O . GLU A 1 102 ? -13.473 -27.518 -11.075 1.00 33.91 113 GLU A O 1
ATOM 791 N N . ILE A 1 103 ? -14.520 -28.291 -12.912 1.00 36.07 114 ILE A N 1
ATOM 792 C CA . ILE A 1 103 ? -15.634 -28.944 -12.199 1.00 36.25 114 ILE A CA 1
ATOM 793 C C . ILE A 1 103 ? -15.659 -30.436 -12.474 1.00 38.19 114 ILE A C 1
ATOM 794 O O . ILE A 1 103 ? -15.466 -30.871 -13.613 1.00 38.28 114 ILE A O 1
ATOM 799 N N . CYS A 1 104 ? -15.910 -31.229 -11.437 1.00 39.48 115 CYS A N 1
ATOM 800 C CA . CYS A 1 104 ? -16.159 -32.631 -11.658 1.00 42.00 115 CYS A CA 1
ATOM 801 C C . CYS A 1 104 ? -17.646 -32.882 -11.529 1.00 42.30 115 CYS A C 1
ATOM 802 O O . CYS A 1 104 ? -18.188 -32.845 -10.439 1.00 42.52 115 CYS A O 1
ATOM 805 N N . LEU A 1 105 ? -18.300 -33.147 -12.648 1.00 43.12 116 LEU A N 1
ATOM 806 C CA . LEU A 1 105 ? -19.742 -33.355 -12.670 1.00 44.38 116 LEU A CA 1
ATOM 807 C C . LEU A 1 105 ? -19.976 -34.615 -13.461 1.00 46.60 116 LEU A C 1
ATOM 808 O O . LEU A 1 105 ? -19.481 -34.745 -14.567 1.00 47.21 116 LEU A O 1
ATOM 813 N N . ASN A 1 106 ? -20.715 -35.557 -12.890 1.00 49.04 117 ASN A N 1
ATOM 814 C CA . ASN A 1 106 ? -20.811 -36.885 -13.480 1.00 51.89 117 ASN A CA 1
ATOM 815 C C . ASN A 1 106 ? -21.527 -36.957 -14.847 1.00 52.68 117 ASN A C 1
ATOM 816 O O . ASN A 1 106 ? -21.029 -37.588 -15.786 1.00 54.14 117 ASN A O 1
ATOM 821 N N . ILE A 1 107 ? -22.668 -36.294 -14.973 1.00 52.14 118 ILE A N 1
ATOM 822 C CA . ILE A 1 107 ? -23.396 -36.295 -16.228 1.00 53.01 118 ILE A CA 1
ATOM 823 C C . ILE A 1 107 ? -22.597 -35.719 -17.398 1.00 53.52 118 ILE A C 1
ATOM 824 O O . ILE A 1 107 ? -23.104 -35.638 -18.508 1.00 53.85 118 ILE A O 1
ATOM 829 N N . LEU A 1 108 ? -21.366 -35.277 -17.158 1.00 53.80 119 LEU A N 1
ATOM 830 C CA . LEU A 1 108 ? -20.553 -34.774 -18.262 1.00 54.23 119 LEU A CA 1
ATOM 831 C C . LEU A 1 108 ? -19.564 -35.835 -18.762 1.00 56.67 119 LEU A C 1
ATOM 832 O O . LEU A 1 108 ? -18.801 -35.584 -19.685 1.00 57.31 119 LEU A O 1
ATOM 837 N N . LYS A 1 109 ? -19.599 -37.026 -18.169 1.00 58.74 120 LYS A N 1
ATOM 838 C CA . LYS A 1 109 ? -18.638 -38.069 -18.499 1.00 61.31 120 LYS A CA 1
ATOM 839 C C . LYS A 1 109 ? -19.155 -39.023 -19.581 1.00 63.84 120 LYS A C 1
ATOM 840 O O . LYS A 1 109 ? -20.317 -39.454 -19.540 1.00 64.11 120 LYS A O 1
ATOM 846 N N . PRO A 1 110 ? -18.264 -39.399 -20.519 1.00 65.55 121 PRO A N 1
ATOM 847 C CA . PRO A 1 110 ? -18.539 -40.228 -21.696 1.00 67.51 121 PRO A CA 1
ATOM 848 C C . PRO A 1 110 ? -19.596 -41.281 -21.393 1.00 68.74 121 PRO A C 1
ATOM 849 O O . PRO A 1 110 ? -20.594 -41.411 -22.088 1.00 68.82 121 PRO A O 1
ATOM 853 N N . GLU A 1 111 ? -19.364 -42.015 -20.326 1.00 69.68 122 GLU A N 1
ATOM 854 C CA . GLU A 1 111 ? -20.213 -43.137 -20.019 1.00 71.60 122 GLU A CA 1
ATOM 855 C C . GLU A 1 111 ? -21.643 -42.638 -19.811 1.00 69.71 122 GLU A C 1
ATOM 856 O O . GLU A 1 111 ? -22.591 -43.251 -20.316 1.00 71.37 122 GLU A O 1
ATOM 862 N N . GLU A 1 112 ? -21.795 -41.533 -19.074 1.00 66.00 123 GLU A N 1
ATOM 863 C CA . GLU A 1 112 ? -23.127 -41.051 -18.643 1.00 63.74 123 GLU A CA 1
ATOM 864 C C . GLU A 1 112 ? -23.823 -40.011 -19.556 1.00 61.02 123 GLU A C 1
ATOM 865 O O . GLU A 1 112 ? -25.032 -39.829 -19.462 1.00 61.02 123 GLU A O 1
ATOM 871 N N . TRP A 1 113 ? -23.079 -39.315 -20.410 1.00 58.11 124 TRP A N 1
ATOM 872 C CA . TRP A 1 113 ? -23.672 -38.240 -21.202 1.00 55.01 124 TRP A CA 1
ATOM 873 C C . TRP A 1 113 ? -24.701 -38.735 -22.244 1.00 56.39 124 TRP A C 1
ATOM 874 O O . TRP A 1 113 ? -24.468 -39.719 -22.944 1.00 57.82 124 TRP A O 1
ATOM 885 N N . THR A 1 114 ? -25.833 -38.034 -22.330 1.00 55.32 125 THR A N 1
ATOM 886 C CA . THR A 1 114 ? -26.858 -38.276 -23.351 1.00 56.12 125 THR A CA 1
ATOM 887 C C . THR A 1 114 ? -26.960 -37.042 -24.227 1.00 54.36 125 THR A C 1
ATOM 888 O O . THR A 1 114 ? -27.076 -35.920 -23.712 1.00 52.67 125 THR A O 1
ATOM 892 N N . PRO A 1 115 ? -26.944 -37.234 -25.550 1.00 54.18 126 PRO A N 1
ATOM 893 C CA . PRO A 1 115 ? -27.183 -36.099 -26.442 1.00 52.95 126 PRO A CA 1
ATOM 894 C C . PRO A 1 115 ? -28.544 -35.421 -26.212 1.00 51.91 126 PRO A C 1
ATOM 895 O O . PRO A 1 115 ? -28.786 -34.352 -26.771 1.00 51.60 126 PRO A O 1
ATOM 899 N N . VAL A 1 116 ? -29.410 -36.027 -25.397 1.00 51.89 127 VAL A N 1
ATOM 900 C CA . VAL A 1 116 ? -30.697 -35.423 -25.034 1.00 51.05 127 VAL A CA 1
ATOM 901 C C . VAL A 1 116 ? -30.514 -34.234 -24.072 1.00 49.01 127 VAL A C 1
ATOM 902 O O . VAL A 1 116 ? -31.319 -33.305 -24.064 1.00 48.19 127 VAL A O 1
ATOM 906 N N . TRP A 1 117 ? -29.458 -34.242 -23.267 1.00 47.77 128 TRP A N 1
ATOM 907 C CA . TRP A 1 117 ? -29.281 -33.142 -22.315 1.00 46.39 128 TRP A CA 1
ATOM 908 C C . TRP A 1 117 ? -28.757 -31.888 -22.987 1.00 45.26 128 TRP A C 1
ATOM 909 O O . TRP A 1 117 ? -27.967 -31.965 -23.928 1.00 46.37 128 TRP A O 1
ATOM 920 N N . ASP A 1 118 ? -29.212 -30.732 -22.525 1.00 43.78 129 ASP A N 1
ATOM 921 C CA . ASP A 1 118 ? -28.830 -29.495 -23.175 1.00 43.31 129 ASP A CA 1
ATOM 922 C C . ASP A 1 118 ? -28.114 -28.559 -22.183 1.00 41.88 129 ASP A C 1
ATOM 923 O O . ASP A 1 118 ? -27.766 -28.979 -21.074 1.00 41.86 129 ASP A O 1
ATOM 928 N N . LEU A 1 119 ? -27.889 -27.307 -22.569 1.00 40.58 130 LEU A N 1
ATOM 929 C CA . LEU A 1 119 ? -27.105 -26.419 -21.729 1.00 39.46 130 LEU A CA 1
ATOM 930 C C . LEU A 1 119 ? -27.828 -26.110 -20.423 1.00 39.72 130 LEU A C 1
ATOM 931 O O . LEU A 1 119 ? -27.213 -26.066 -19.337 1.00 38.68 130 LEU A O 1
ATOM 936 N N A LEU A 1 120 ? -29.140 -25.918 -20.540 0.50 40.70 131 LEU A N 1
ATOM 937 N N B LEU A 1 120 ? -29.139 -25.904 -20.525 0.50 40.38 131 LEU A N 1
ATOM 938 C CA A LEU A 1 120 ? -30.014 -25.682 -19.404 0.50 40.86 131 LEU A CA 1
ATOM 939 C CA B LEU A 1 120 ? -29.969 -25.665 -19.355 0.50 40.21 131 LEU A CA 1
ATOM 940 C C A LEU A 1 120 ? -29.889 -26.815 -18.393 0.50 40.89 131 LEU A C 1
ATOM 941 C C B LEU A 1 120 ? -29.862 -26.820 -18.374 0.50 40.52 131 LEU A C 1
ATOM 942 O O A LEU A 1 120 ? -29.835 -26.574 -17.187 0.50 41.07 131 LEU A O 1
ATOM 943 O O B LEU A 1 120 ? -29.793 -26.600 -17.165 0.50 40.73 131 LEU A O 1
ATOM 952 N N . HIS A 1 121 ? -29.822 -28.046 -18.891 1.00 41.14 132 HIS A N 1
ATOM 953 C CA . HIS A 1 121 ? -29.757 -29.208 -18.037 1.00 41.32 132 HIS A CA 1
ATOM 954 C C . HIS A 1 121 ? -28.354 -29.308 -17.444 1.00 40.65 132 HIS A C 1
ATOM 955 O O . HIS A 1 121 ? -28.160 -29.837 -16.350 1.00 40.38 132 HIS A O 1
ATOM 962 N N . CYS A 1 122 ? -27.380 -28.762 -18.159 1.00 40.11 133 CYS A N 1
ATOM 963 C CA . CYS A 1 122 ? -26.000 -28.809 -17.703 1.00 39.44 133 CYS A CA 1
ATOM 964 C C . CYS A 1 122 ? -25.723 -27.716 -16.667 1.00 37.97 133 CYS A C 1
ATOM 965 O O . CYS A 1 122 ? -24.980 -27.926 -15.710 1.00 37.26 133 CYS A O 1
ATOM 968 N N . VAL A 1 123 ? -26.318 -26.554 -16.856 1.00 37.18 134 VAL A N 1
ATOM 969 C CA . VAL A 1 123 ? -26.143 -25.484 -15.900 1.00 36.47 134 VAL A CA 1
ATOM 970 C C . VAL A 1 123 ? -26.944 -25.795 -14.639 1.00 38.06 134 VAL A C 1
ATOM 971 O O . VAL A 1 123 ? -26.484 -25.515 -13.527 1.00 37.80 134 VAL A O 1
ATOM 975 N N . HIS A 1 124 ? -28.127 -26.391 -14.806 1.00 39.09 135 HIS A N 1
ATOM 976 C CA . HIS A 1 124 ? -28.933 -26.781 -13.659 1.00 40.05 135 HIS A CA 1
ATOM 977 C C . HIS A 1 124 ? -28.191 -27.835 -12.829 1.00 39.39 135 HIS A C 1
ATOM 978 O O . HIS A 1 124 ? -28.135 -27.762 -11.597 1.00 39.53 135 HIS A O 1
ATOM 985 N N . ALA A 1 125 ? -27.590 -28.799 -13.513 1.00 38.73 136 ALA A N 1
ATOM 986 C CA . ALA A 1 125 ? -26.839 -29.833 -12.829 1.00 38.50 136 ALA A CA 1
ATOM 987 C C . ALA A 1 125 ? -25.651 -29.244 -12.094 1.00 37.64 136 ALA A C 1
ATOM 988 O O . ALA A 1 125 ? -25.272 -29.764 -11.050 1.00 37.60 136 ALA A O 1
ATOM 990 N N . VAL A 1 126 ? -25.061 -28.165 -12.621 1.00 37.09 137 VAL A N 1
ATOM 991 C CA . VAL A 1 126 ? -23.952 -27.529 -11.896 1.00 36.96 137 VAL A CA 1
ATOM 992 C C . VAL A 1 126 ? -24.466 -26.891 -10.592 1.00 37.36 137 VAL A C 1
ATOM 993 O O . VAL A 1 126 ? -23.812 -26.997 -9.552 1.00 37.18 137 VAL A O 1
ATOM 997 N N . TRP A 1 127 ? -25.633 -26.248 -10.678 1.00 37.63 138 TRP A N 1
ATOM 998 C CA . TRP A 1 127 ? -26.326 -25.651 -9.537 1.00 38.81 138 TRP A CA 1
ATOM 999 C C . TRP A 1 127 ? -26.678 -26.711 -8.516 1.00 39.73 138 TRP A C 1
ATOM 1000 O O . TRP A 1 127 ? -26.398 -26.553 -7.325 1.00 39.66 138 TRP A O 1
ATOM 1011 N N . ARG A 1 128 ? -27.287 -27.792 -9.001 1.00 40.64 139 ARG A N 1
ATOM 1012 C CA . ARG A 1 128 ? -27.600 -28.942 -8.177 1.00 41.93 139 ARG A CA 1
ATOM 1013 C C . ARG A 1 128 ? -26.358 -29.419 -7.420 1.00 41.28 139 ARG A C 1
ATOM 1014 O O . ARG A 1 128 ? -26.458 -29.846 -6.273 1.00 42.78 139 ARG A O 1
ATOM 1018 N N . LEU A 1 129 ? -25.186 -29.311 -8.029 1.00 54.79 140 LEU A N 1
ATOM 1019 C CA . LEU A 1 129 ? -23.976 -29.740 -7.363 1.00 52.40 140 LEU A CA 1
ATOM 1020 C C . LEU A 1 129 ? -23.642 -28.897 -6.122 1.00 50.54 140 LEU A C 1
ATOM 1021 O O . LEU A 1 129 ? -22.970 -29.378 -5.220 1.00 48.86 140 LEU A O 1
ATOM 1026 N N . LEU A 1 130 ? -24.114 -27.655 -6.043 1.00 50.75 141 LEU A N 1
ATOM 1027 C CA . LEU A 1 130 ? -23.820 -26.862 -4.843 1.00 50.07 141 LEU A CA 1
ATOM 1028 C C . LEU A 1 130 ? -24.743 -27.219 -3.668 1.00 51.75 141 LEU A C 1
ATOM 1029 O O . LEU A 1 130 ? -24.402 -27.000 -2.521 1.00 50.09 141 LEU A O 1
ATOM 1034 N N . ARG A 1 131 ? -25.920 -27.754 -3.973 1.00 55.88 142 ARG A N 1
ATOM 1035 C CA . ARG A 1 131 ? -26.768 -28.376 -2.963 1.00 58.88 142 ARG A CA 1
ATOM 1036 C C . ARG A 1 131 ? -26.186 -29.704 -2.523 1.00 59.53 142 ARG A C 1
ATOM 1037 O O . ARG A 1 131 ? -26.047 -29.958 -1.343 1.00 60.05 142 ARG A O 1
ATOM 1045 N N . GLU A 1 132 ? -25.852 -30.552 -3.485 1.00 60.91 143 GLU A N 1
ATOM 1046 C CA . GLU A 1 132 ? -25.439 -31.915 -3.201 1.00 62.23 143 GLU A CA 1
ATOM 1047 C C . GLU A 1 132 ? -24.012 -32.222 -3.646 1.00 61.02 143 GLU A C 1
ATOM 1048 O O . GLU A 1 132 ? -23.797 -32.749 -4.743 1.00 62.04 143 GLU A O 1
ATOM 1054 N N . PRO A 1 133 ? -23.028 -31.916 -2.790 1.00 59.03 144 PRO A N 1
ATOM 1055 C CA . PRO A 1 133 ? -21.634 -32.286 -3.057 1.00 58.12 144 PRO A CA 1
ATOM 1056 C C . PRO A 1 133 ? -21.380 -33.800 -3.081 1.00 60.65 144 PRO A C 1
ATOM 1057 O O . PRO A 1 133 ? -22.151 -34.575 -2.511 1.00 62.96 144 PRO A O 1
ATOM 1061 N N . VAL A 1 134 ? -20.308 -34.207 -3.746 1.00 60.75 145 VAL A N 1
ATOM 1062 C CA . VAL A 1 134 ? -19.841 -35.583 -3.681 1.00 62.92 145 VAL A CA 1
ATOM 1063 C C . VAL A 1 134 ? -18.400 -35.570 -3.239 1.00 61.67 145 VAL A C 1
ATOM 1064 O O . VAL A 1 134 ? -17.493 -35.796 -4.044 1.00 61.59 145 VAL A O 1
ATOM 1068 N N . CYS A 1 135 ? -18.189 -35.303 -1.960 1.00 61.08 146 CYS A N 1
ATOM 1069 C CA . CYS A 1 135 ? -16.836 -35.070 -1.458 1.00 59.79 146 CYS A CA 1
ATOM 1070 C C . CYS A 1 135 ? -15.974 -36.341 -1.291 1.00 61.92 146 CYS A C 1
ATOM 1071 O O . CYS A 1 135 ? -14.885 -36.296 -0.698 1.00 61.29 146 CYS A O 1
ATOM 1074 N N . ASP A 1 136 ? -16.442 -37.458 -1.845 1.00 64.76 147 ASP A N 1
ATOM 1075 C CA . ASP A 1 136 ? -15.700 -38.712 -1.757 1.00 67.15 147 ASP A CA 1
ATOM 1076 C C . ASP A 1 136 ? -14.576 -38.861 -2.802 1.00 66.77 147 ASP A C 1
ATOM 1077 O O . ASP A 1 136 ? -13.514 -39.411 -2.499 1.00 67.43 147 ASP A O 1
ATOM 1082 N N . SER A 1 137 ? -14.813 -38.385 -4.023 1.00 65.85 148 SER A N 1
ATOM 1083 C CA . SER A 1 137 ? -13.730 -38.205 -5.001 1.00 64.53 148 SER A CA 1
ATOM 1084 C C . SER A 1 137 ? -13.635 -36.720 -5.356 1.00 61.21 148 SER A C 1
ATOM 1085 O O . SER A 1 137 ? -14.252 -36.269 -6.330 1.00 61.57 148 SER A O 1
ATOM 1088 N N . PRO A 1 138 ? -12.863 -35.952 -4.554 1.00 57.91 149 PRO A N 1
ATOM 1089 C CA . PRO A 1 138 ? -12.911 -34.492 -4.551 1.00 54.15 149 PRO A CA 1
ATOM 1090 C C . PRO A 1 138 ? -11.840 -33.820 -5.414 1.00 52.04 149 PRO A C 1
ATOM 1091 O O . PRO A 1 138 ? -10.696 -34.271 -5.459 1.00 51.95 149 PRO A O 1
ATOM 1095 N N . LEU A 1 139 ? -12.212 -32.748 -6.107 1.00 49.83 150 LEU A N 1
ATOM 1096 C CA . LEU A 1 139 ? -11.220 -31.950 -6.802 1.00 47.48 150 LEU A CA 1
ATOM 1097 C C . LEU A 1 139 ? -10.481 -31.085 -5.788 1.00 44.56 150 LEU A C 1
ATOM 1098 O O . LEU A 1 139 ? -9.293 -30.814 -5.962 1.00 43.90 150 LEU A O 1
ATOM 1103 N N . ASP A 1 140 ? -11.177 -30.695 -4.720 1.00 42.67 151 ASP A N 1
ATOM 1104 C CA . ASP A 1 140 ? -10.592 -29.904 -3.646 1.00 40.83 151 ASP A CA 1
ATOM 1105 C C . ASP A 1 140 ? -10.466 -30.755 -2.381 1.00 41.67 151 ASP A C 1
ATOM 1106 O O . ASP A 1 140 ? -11.426 -30.936 -1.642 1.00 43.08 151 ASP A O 1
ATOM 1111 N N . VAL A 1 141 ? -9.271 -31.245 -2.100 1.00 41.25 152 VAL A N 1
ATOM 1112 C CA . VAL A 1 141 ? -9.108 -32.297 -1.131 1.00 42.05 152 VAL A CA 1
ATOM 1113 C C . VAL A 1 141 ? -9.143 -31.802 0.319 1.00 41.03 152 VAL A C 1
ATOM 1114 O O . VAL A 1 141 ? -9.379 -32.592 1.256 1.00 41.52 152 VAL A O 1
ATOM 1118 N N . ASP A 1 142 ? -8.889 -30.501 0.505 1.00 38.93 153 ASP A N 1
ATOM 1119 C CA . ASP A 1 142 ? -9.005 -29.877 1.841 1.00 37.32 153 ASP A CA 1
ATOM 1120 C C . ASP A 1 142 ? -10.493 -29.581 2.151 1.00 36.30 153 ASP A C 1
ATOM 1121 O O . ASP A 1 142 ? -10.976 -29.816 3.248 1.00 35.97 153 ASP A O 1
ATOM 1126 N N . ILE A 1 143 ? -11.224 -29.061 1.185 1.00 35.77 154 ILE A N 1
ATOM 1127 C CA . ILE A 1 143 ? -12.659 -28.890 1.407 1.00 36.63 154 ILE A CA 1
ATOM 1128 C C . ILE A 1 143 ? -13.298 -30.271 1.507 1.00 38.67 154 ILE A C 1
ATOM 1129 O O . ILE A 1 143 ? -14.184 -30.480 2.312 1.00 39.94 154 ILE A O 1
ATOM 1134 N N . GLY A 1 144 ? -12.829 -31.214 0.704 1.00 39.85 155 GLY A N 1
ATOM 1135 C CA . GLY A 1 144 ? -13.280 -32.589 0.821 1.00 42.68 155 GLY A CA 1
ATOM 1136 C C . GLY A 1 144 ? -13.064 -33.179 2.216 1.00 44.41 155 GLY A C 1
ATOM 1137 O O . GLY A 1 144 ? -13.912 -33.930 2.700 1.00 46.91 155 GLY A O 1
ATOM 1138 N N . ASN A 1 145 ? -11.945 -32.841 2.869 1.00 43.89 156 ASN A N 1
ATOM 1139 C CA . ASN A 1 145 ? -11.568 -33.451 4.143 1.00 45.21 156 ASN A CA 1
ATOM 1140 C C . ASN A 1 145 ? -12.399 -32.923 5.278 1.00 46.06 156 ASN A C 1
ATOM 1141 O O . ASN A 1 145 ? -12.625 -33.613 6.261 1.00 48.23 156 ASN A O 1
ATOM 1146 N N . ILE A 1 146 ? -12.860 -31.685 5.134 1.00 45.67 157 ILE A N 1
ATOM 1147 C CA . ILE A 1 146 ? -13.726 -31.067 6.121 1.00 46.43 157 ILE A CA 1
ATOM 1148 C C . ILE A 1 146 ? -15.040 -31.854 6.157 1.00 49.40 157 ILE A C 1
ATOM 1149 O O . ILE A 1 146 ? -15.358 -32.494 7.161 1.00 50.99 157 ILE A O 1
ATOM 1154 N N . ILE A 1 147 ? -15.773 -31.840 5.042 1.00 50.34 158 ILE A N 1
ATOM 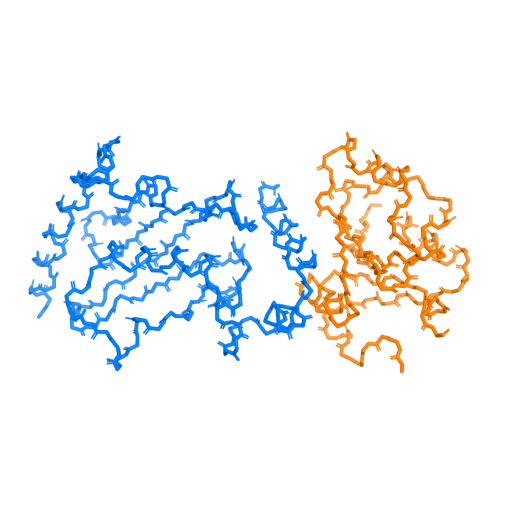1155 C CA . ILE A 1 147 ? -17.091 -32.466 4.967 1.00 52.94 158 ILE A CA 1
ATOM 1156 C C . ILE A 1 147 ? -17.035 -33.981 5.224 1.00 56.11 158 ILE A C 1
ATOM 1157 O O . ILE A 1 147 ? -17.986 -34.561 5.752 1.00 57.78 158 ILE A O 1
ATOM 1162 N N . ARG A 1 148 ? -15.901 -34.605 4.886 1.00 56.95 159 ARG A N 1
ATOM 1163 C CA . ARG A 1 148 ? -15.666 -36.019 5.181 1.00 60.07 159 ARG A CA 1
ATOM 1164 C C . ARG A 1 148 ? -15.301 -36.228 6.648 1.00 61.06 159 ARG A C 1
ATOM 1165 O O . ARG A 1 148 ? -15.015 -37.344 7.084 1.00 63.41 159 ARG A O 1
ATOM 1173 N N . CYS A 1 149 ? -15.274 -35.148 7.416 1.00 59.49 160 CYS A N 1
ATOM 1174 C CA . CYS A 1 149 ? -15.081 -35.271 8.853 1.00 59.93 160 CYS A CA 1
ATOM 1175 C C . CYS A 1 149 ? -16.299 -34.705 9.568 1.00 59.53 160 CYS A C 1
ATOM 1176 O O . CYS A 1 149 ? -16.337 -34.598 10.783 1.00 60.18 160 CYS A O 1
ATOM 1179 N N . GLY A 1 150 ? -17.306 -34.350 8.781 1.00 58.77 161 GLY A N 1
ATOM 1180 C CA . GLY A 1 150 ? -18.578 -33.878 9.305 1.00 59.07 161 GLY A CA 1
ATOM 1181 C C . GLY A 1 150 ? -18.542 -32.493 9.923 1.00 57.00 161 GLY A C 1
ATOM 1182 O O . GLY A 1 150 ? -19.543 -32.018 10.456 1.00 57.82 161 GLY A O 1
ATOM 1183 N N . ASP A 1 151 ? -17.392 -31.837 9.860 1.00 54.36 162 ASP A N 1
ATOM 1184 C CA . ASP A 1 151 ? -17.253 -30.555 10.494 1.00 52.21 162 ASP A CA 1
ATOM 1185 C C . ASP A 1 151 ? -18.074 -29.609 9.679 1.00 51.15 162 ASP A C 1
ATOM 1186 O O . ASP A 1 151 ? -17.577 -29.025 8.728 1.00 49.97 162 ASP A O 1
ATOM 1191 N N . MET A 1 152 ? -19.343 -29.465 10.039 1.00 52.38 163 MET A N 1
ATOM 1192 C CA . MET A 1 152 ? -20.246 -28.626 9.272 1.00 51.94 163 MET A CA 1
ATOM 1193 C C . MET A 1 152 ? -20.036 -27.176 9.641 1.00 50.10 163 MET A C 1
ATOM 1194 O O . MET A 1 152 ? -20.246 -26.301 8.826 1.00 49.35 163 MET A O 1
ATOM 1199 N N . SER A 1 153 ? -19.608 -26.917 10.869 1.00 50.10 164 SER A N 1
ATOM 1200 C CA . SER A 1 153 ? -19.339 -25.534 11.268 1.00 48.80 164 SER A CA 1
ATOM 1201 C C . SER A 1 153 ? -18.177 -24.959 10.463 1.00 46.23 164 SER A C 1
ATOM 1202 O O . SER A 1 153 ? -18.261 -23.837 10.003 1.00 46.05 164 SER A O 1
ATOM 1205 N N . ALA A 1 154 ? -17.110 -25.727 10.285 1.00 44.74 165 ALA A N 1
ATOM 1206 C CA . ALA A 1 154 ? -15.986 -25.262 9.500 1.00 42.93 165 ALA A CA 1
ATOM 1207 C C . ALA A 1 154 ? -16.340 -25.134 8.004 1.00 42.40 165 ALA A C 1
ATOM 1208 O O . ALA A 1 154 ? -15.909 -24.188 7.319 1.00 40.39 165 ALA A O 1
ATOM 1210 N N . TYR A 1 155 ? -17.123 -26.089 7.498 1.00 43.69 166 TYR A N 1
ATOM 1211 C CA . TYR A 1 155 ? -17.579 -26.042 6.104 1.00 43.55 166 TYR A CA 1
ATOM 1212 C C . TYR A 1 155 ? -18.387 -24.791 5.791 1.00 43.82 166 TYR A C 1
ATOM 1213 O O . TYR A 1 155 ? -18.128 -24.140 4.777 1.00 44.01 166 TYR A O 1
ATOM 1222 N N . GLN A 1 156 ? -19.347 -24.436 6.642 1.00 44.36 167 GLN A N 1
ATOM 1223 C CA . GLN A 1 156 ? -20.162 -23.251 6.384 1.00 44.78 167 GLN A CA 1
ATOM 1224 C C . GLN A 1 156 ? -19.372 -21.959 6.630 1.00 42.92 167 GLN A C 1
ATOM 1225 O O . GLN A 1 156 ? -19.572 -20.949 5.956 1.00 42.66 167 GLN A O 1
ATOM 1231 N N . GLY A 1 157 ? -18.471 -22.000 7.599 1.00 41.69 168 GLY A N 1
ATOM 1232 C CA . GLY A 1 157 ? -17.659 -20.836 7.926 1.00 40.38 168 GLY A CA 1
ATOM 1233 C C . GLY A 1 157 ? -16.654 -20.469 6.845 1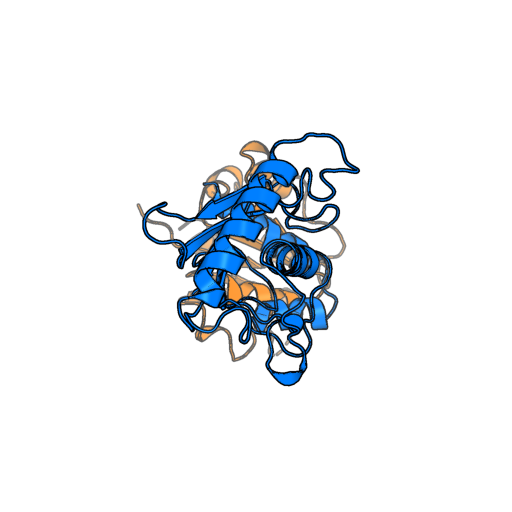.00 39.01 168 GLY A C 1
ATOM 1234 O O . GLY A 1 157 ? -16.585 -19.315 6.416 1.00 39.13 168 GLY A O 1
ATOM 1235 N N . ILE A 1 158 ? -15.861 -21.446 6.408 1.00 37.85 169 ILE A N 1
ATOM 1236 C CA . ILE A 1 158 ? -14.909 -21.222 5.332 1.00 36.03 169 ILE A CA 1
ATOM 1237 C C . ILE A 1 158 ? -15.541 -20.774 4.013 1.00 36.47 169 ILE A C 1
ATOM 1238 O O . ILE A 1 158 ? -15.017 -19.880 3.336 1.00 36.75 169 ILE A O 1
ATOM 1243 N N . VAL A 1 159 ? -16.680 -21.355 3.657 1.00 37.22 170 VAL A N 1
ATOM 1244 C CA . VAL A 1 159 ? -17.338 -20.953 2.424 1.00 37.42 170 VAL A CA 1
ATOM 1245 C C . VAL A 1 159 ? -17.861 -19.516 2.527 1.00 38.38 170 VAL A C 1
ATOM 1246 O O . VAL A 1 159 ? -17.749 -18.731 1.575 1.00 38.75 170 VAL A O 1
ATOM 1250 N N . LYS A 1 160 ? -18.412 -19.167 3.686 1.00 39.44 171 LYS A N 1
ATOM 1251 C CA . LYS A 1 160 ? -18.965 -17.821 3.892 1.00 40.49 171 LYS A CA 1
ATOM 1252 C C . LYS A 1 160 ? -17.837 -16.819 4.003 1.00 39.26 171 LYS A C 1
ATOM 1253 O O . LYS A 1 160 ? -17.912 -15.712 3.447 1.00 39.53 171 LYS A O 1
ATOM 1259 N N . TYR A 1 161 ? -16.775 -17.220 4.691 1.00 38.00 172 TYR A N 1
ATOM 1260 C CA . TYR A 1 161 ? -15.588 -16.408 4.724 1.00 37.46 172 TYR A CA 1
ATOM 1261 C C . TYR A 1 161 ? -15.164 -16.117 3.281 1.00 37.98 172 TYR A C 1
ATOM 1262 O O . TYR A 1 161 ? -15.048 -14.952 2.868 1.00 38.95 172 TYR A O 1
ATOM 1271 N N . PHE A 1 162 ? -14.981 -17.176 2.499 1.00 37.90 173 PHE A N 1
ATOM 1272 C CA . PHE A 1 162 ? -14.502 -17.005 1.144 1.00 37.30 173 PHE A CA 1
ATOM 1273 C C . PHE A 1 162 ? -15.409 -16.089 0.301 1.00 38.79 173 PHE A C 1
ATOM 1274 O O . PHE A 1 162 ? -14.922 -15.209 -0.412 1.00 38.32 173 PHE A O 1
ATOM 1282 N N . LEU A 1 163 ? -16.720 -16.300 0.381 1.00 40.53 174 LEU A N 1
ATOM 1283 C CA . LEU A 1 163 ? -17.658 -15.545 -0.477 1.00 42.81 174 LEU A CA 1
ATOM 1284 C C . LEU A 1 163 ? -17.772 -14.080 -0.097 1.00 44.22 174 LEU A C 1
ATOM 1285 O O . LEU A 1 163 ? -17.930 -13.233 -0.970 1.00 46.20 174 LEU A O 1
ATOM 1290 N N . ALA A 1 164 ? -17.691 -13.788 1.200 1.00 44.67 175 ALA A N 1
ATOM 1291 C CA . ALA A 1 164 ? -17.822 -12.433 1.708 1.00 46.16 175 ALA A CA 1
ATOM 1292 C C . ALA A 1 164 ? -16.603 -11.642 1.306 1.00 46.48 175 ALA A C 1
ATOM 1293 O O . ALA A 1 164 ? -16.698 -10.501 0.856 1.00 48.26 175 ALA A O 1
ATOM 1295 N N . GLU A 1 165 ? -15.453 -12.286 1.454 1.00 45.48 176 GLU A N 1
ATOM 1296 C CA . GLU A 1 165 ? -14.177 -11.689 1.162 1.00 45.68 176 GLU A CA 1
ATOM 1297 C C . GLU A 1 165 ? -13.970 -11.499 -0.355 1.00 46.83 176 GLU A C 1
ATOM 1298 O O . GLU A 1 165 ? -13.189 -10.663 -0.785 1.00 47.55 176 GLU A O 1
ATOM 1304 N N . ARG A 1 166 ? -14.695 -12.257 -1.163 1.00 47.89 177 ARG A N 1
ATOM 1305 C CA . ARG A 1 166 ? -14.663 -12.090 -2.606 1.00 49.86 177 ARG A CA 1
ATOM 1306 C C . ARG A 1 166 ? -15.409 -10.802 -3.027 1.00 53.96 177 ARG A C 1
ATOM 1307 O O . ARG A 1 166 ? -14.982 -10.111 -3.968 1.00 54.36 177 ARG A O 1
ATOM 1315 N N . GLU A 1 167 ? -16.508 -10.456 -2.341 1.00 57.21 178 GLU A N 1
ATOM 1316 C CA . GLU A 1 167 ? -17.158 -9.168 -2.645 1.00 62.22 178 GLU A CA 1
ATOM 1317 C C . GLU A 1 167 ? -16.235 -7.981 -2.356 1.00 63.77 178 GLU A C 1
ATOM 1318 O O . GLU A 1 167 ? -16.220 -7.003 -3.098 1.00 66.16 178 GLU A O 1
ATOM 1324 N N . ARG A 1 168 ? -15.462 -8.059 -1.278 1.00 63.37 179 ARG A N 1
ATOM 1325 C CA . ARG A 1 168 ? -14.550 -6.963 -0.956 1.00 65.00 179 ARG A CA 1
ATOM 1326 C C . ARG A 1 168 ? -13.649 -6.590 -2.145 1.00 65.83 179 ARG A C 1
ATOM 1327 O O . ARG A 1 168 ? -12.707 -7.321 -2.496 1.00 64.53 179 ARG A O 1
ATOM 1335 N N . LYS B 2 7 ? 3.839 0.022 8.744 1.00 72.75 57 LYS B N 1
ATOM 1336 C CA . LYS B 2 7 ? 3.064 -0.202 7.470 1.00 72.41 57 LYS B CA 1
ATOM 1337 C C . LYS B 2 7 ? 2.362 -1.595 7.377 1.00 68.67 57 LYS B C 1
ATOM 1338 O O . LYS B 2 7 ? 1.309 -1.813 8.002 1.00 67.62 57 LYS B O 1
ATOM 1342 N N . ALA B 2 8 ? 2.971 -2.529 6.637 1.00 66.43 58 ALA B N 1
ATOM 1343 C CA . ALA B 2 8 ? 2.302 -3.752 6.166 1.00 62.92 58 ALA B CA 1
ATOM 1344 C C . ALA B 2 8 ? 2.253 -4.943 7.148 1.00 59.62 58 ALA B C 1
ATOM 1345 O O . ALA B 2 8 ? 3.206 -5.735 7.243 1.00 58.73 58 ALA B O 1
ATOM 1347 N N . ARG B 2 9 ? 1.130 -5.092 7.849 1.00 57.47 59 ARG B N 1
ATOM 1348 C CA . ARG B 2 9 ? 0.895 -6.295 8.628 1.00 53.67 59 ARG B CA 1
ATOM 1349 C C . ARG B 2 9 ? 0.729 -7.492 7.686 1.00 50.80 59 ARG B C 1
ATOM 1350 O O . ARG B 2 9 ? 0.327 -7.341 6.531 1.00 51.02 59 ARG B O 1
ATOM 1358 N N . LYS B 2 10 ? 1.039 -8.684 8.186 1.00 47.37 60 LYS B N 1
ATOM 1359 C CA . LYS B 2 10 ? 0.952 -9.896 7.394 1.00 44.06 60 LYS B CA 1
ATOM 1360 C C . LYS B 2 10 ? -0.371 -10.591 7.635 1.00 41.46 60 LYS B C 1
ATOM 1361 O O . LYS B 2 10 ? -0.930 -10.470 8.720 1.00 41.96 60 LYS B O 1
ATOM 1367 N N . SER B 2 11 ? -0.881 -11.288 6.618 1.00 38.98 61 SER B N 1
ATOM 1368 C CA . SER B 2 11 ? -2.108 -12.057 6.731 1.00 36.20 61 SER B CA 1
ATOM 1369 C C . SER B 2 11 ? -1.927 -13.093 7.839 1.00 34.38 61 SER B C 1
ATOM 1370 O O . SER B 2 11 ? -0.834 -13.640 8.009 1.00 33.09 61 SER B O 1
ATOM 1373 N N . LYS B 2 12 ? -2.993 -13.345 8.603 1.00 33.54 62 LYS B N 1
ATOM 1374 C CA . LYS B 2 12 ? -2.902 -14.167 9.807 1.00 32.05 62 LYS B CA 1
ATOM 1375 C C . LYS B 2 12 ? -4.010 -15.206 9.962 1.00 31.09 62 LYS B C 1
ATOM 1376 O O . LYS B 2 12 ? -5.173 -14.902 9.778 1.00 31.03 62 LYS B O 1
ATOM 1382 N N . CYS B 2 13 ? -3.628 -16.421 10.356 1.00 30.31 63 CYS B N 1
ATOM 1383 C CA . CYS B 2 13 ? -4.592 -17.407 10.829 1.00 30.44 63 CYS B CA 1
ATOM 1384 C C . CYS B 2 13 ? -4.409 -17.670 12.331 1.00 30.15 63 CYS B C 1
ATOM 1385 O O . CYS B 2 13 ? -3.336 -18.126 12.757 1.00 30.60 63 CYS B O 1
ATOM 1388 N N . ILE B 2 14 ? -5.442 -17.386 13.121 1.00 29.69 64 ILE B N 1
ATOM 1389 C CA . ILE B 2 14 ? -5.321 -17.304 14.581 1.00 28.89 64 ILE B CA 1
ATOM 1390 C C . ILE B 2 14 ? -6.224 -18.341 15.170 1.00 28.87 64 ILE B C 1
ATOM 1391 O O . ILE B 2 14 ? -7.429 -18.329 14.920 1.00 28.86 64 ILE B O 1
ATOM 1396 N N . ILE B 2 15 ? -5.637 -19.251 15.940 1.00 28.70 65 ILE B N 1
ATOM 1397 C CA . ILE B 2 15 ? -6.366 -20.367 16.471 1.00 29.20 65 ILE B CA 1
ATOM 1398 C C . ILE B 2 15 ? -6.764 -20.016 17.894 1.00 30.70 65 ILE B C 1
ATOM 1399 O O . ILE B 2 15 ? -5.920 -19.970 18.803 1.00 30.31 65 ILE B O 1
ATOM 1404 N N . MET B 2 16 ? -8.064 -19.766 18.071 1.00 31.96 66 MET B N 1
ATOM 1405 C CA . MET B 2 16 ? -8.590 -19.160 19.274 1.00 33.48 66 MET B CA 1
ATOM 1406 C C . MET B 2 16 ? -8.964 -20.157 20.377 1.00 34.41 66 MET B C 1
ATOM 1407 O O . MET B 2 16 ? -10.154 -20.373 20.681 1.00 35.59 66 MET B O 1
ATOM 1412 N N . SER B 2 17 ? -7.954 -20.740 20.997 1.00 34.29 67 SER B N 1
ATOM 1413 C CA . SER B 2 17 ? -8.153 -21.516 22.194 1.00 35.64 67 SER B CA 1
ATOM 1414 C C . SER B 2 17 ? -8.265 -20.575 23.396 1.00 37.97 67 SER B C 1
ATOM 1415 O O . SER B 2 17 ? -8.109 -19.347 23.270 1.00 38.38 67 SER B O 1
ATOM 1418 N N . LYS B 2 18 ? -8.543 -21.142 24.569 1.00 39.80 68 LYS B N 1
ATOM 1419 C CA . LYS B 2 18 ? -8.860 -20.326 25.760 1.00 41.66 68 LYS B CA 1
ATOM 1420 C C . LYS B 2 18 ? -7.827 -19.243 26.008 1.00 41.27 68 LYS B C 1
ATOM 1421 O O . LYS B 2 18 ? -8.172 -18.067 26.170 1.00 42.34 68 LYS B O 1
ATOM 1427 N N . SER B 2 19 ? -6.560 -19.653 26.011 1.00 39.79 69 SER B N 1
ATOM 1428 C CA . SER B 2 19 ? -5.461 -18.775 26.370 1.00 39.32 69 SER B CA 1
ATOM 1429 C C . SER B 2 19 ? -5.354 -17.605 25.392 1.00 38.75 69 SER B C 1
ATOM 1430 O O . SER B 2 19 ? -5.039 -16.497 25.797 1.00 40.45 69 SER B O 1
ATOM 1433 N N . ILE B 2 20 ? -5.650 -17.842 24.120 1.00 36.98 70 ILE B N 1
ATOM 1434 C CA . ILE B 2 20 ? -5.583 -16.779 23.129 1.00 36.52 70 ILE B CA 1
ATOM 1435 C C . ILE B 2 20 ? -6.800 -15.856 23.263 1.00 37.24 70 ILE B C 1
ATOM 1436 O O . ILE B 2 20 ? -6.656 -14.643 23.180 1.00 37.69 70 ILE B O 1
ATOM 1441 N N . GLN B 2 21 ? -7.979 -16.427 23.502 1.00 37.04 71 GLN B N 1
ATOM 1442 C CA . GLN B 2 21 ? -9.176 -15.614 23.807 1.00 38.63 71 GLN B CA 1
ATOM 1443 C C . GLN B 2 21 ? -8.960 -14.692 25.022 1.00 39.63 71 GLN B C 1
ATOM 1444 O O . GLN B 2 21 ? -9.600 -13.631 25.146 1.00 41.01 71 GLN B O 1
ATOM 1450 N N . GLY B 2 22 ? -8.056 -15.102 25.911 1.00 38.61 72 GLY B N 1
ATOM 1451 C CA . GLY B 2 22 ? -7.805 -14.377 27.142 1.00 39.24 72 GLY B CA 1
ATOM 1452 C C . GLY B 2 22 ? -6.834 -13.218 27.044 1.00 39.58 72 GLY B C 1
ATOM 1453 O O . GLY B 2 22 ? -6.697 -12.426 27.991 1.00 40.27 72 GLY B O 1
ATOM 1454 N N . LEU B 2 23 ? -6.150 -13.105 25.917 1.00 38.65 73 LEU B N 1
ATOM 1455 C CA . LEU B 2 23 ? -5.152 -12.039 25.753 1.00 40.00 73 LEU B CA 1
ATOM 1456 C C . LEU B 2 23 ? -5.813 -10.668 25.744 1.00 42.07 73 LEU B C 1
ATOM 1457 O O . LEU B 2 23 ? -6.936 -10.534 25.261 1.00 42.25 73 LEU B O 1
ATOM 1462 N N . PRO B 2 24 ? -5.130 -9.645 26.288 1.00 43.95 74 PRO B N 1
ATOM 1463 C CA . PRO B 2 24 ? -5.745 -8.315 26.321 1.00 46.33 74 PRO B CA 1
ATOM 1464 C C . PRO B 2 24 ? -5.503 -7.647 24.964 1.00 47.56 74 PRO B C 1
ATOM 1465 O O . PRO B 2 24 ? -4.535 -6.893 24.791 1.00 48.92 74 PRO B O 1
ATOM 1469 N N . ILE B 2 25 ? -6.348 -7.966 23.993 1.00 47.23 75 ILE B N 1
ATOM 1470 C CA . ILE B 2 25 ? -6.192 -7.428 22.661 1.00 48.11 75 ILE B CA 1
ATOM 1471 C C . ILE B 2 25 ? -7.419 -6.614 22.261 1.00 49.77 75 ILE B C 1
ATOM 1472 O O . ILE B 2 25 ? -8.553 -7.095 22.366 1.00 49.20 75 ILE B O 1
ATOM 1477 N N . LYS B 2 26 ? -7.193 -5.379 21.818 1.00 51.92 76 LYS B N 1
ATOM 1478 C CA . LYS B 2 26 ? -8.283 -4.574 21.281 1.00 54.23 76 LYS B CA 1
ATOM 1479 C C . LYS B 2 26 ? -8.609 -5.014 19.855 1.00 53.29 76 LYS B C 1
ATOM 1480 O O . LYS B 2 26 ? -8.075 -4.488 18.890 1.00 53.80 76 LYS B O 1
ATOM 1486 N N . TRP B 2 27 ? -9.494 -5.996 19.745 1.00 52.63 77 TRP B N 1
ATOM 1487 C CA . TRP B 2 27 ? -9.831 -6.608 18.468 1.00 52.16 77 TRP B CA 1
ATOM 1488 C C . TRP B 2 27 ? -10.467 -5.674 17.419 1.00 54.55 77 TRP B C 1
ATOM 1489 O O . TRP B 2 27 ? -10.412 -5.966 16.222 1.00 54.66 77 TRP B O 1
ATOM 1500 N N . GLU B 2 28 ? -11.049 -4.558 17.845 1.00 56.98 78 GLU B N 1
ATOM 1501 C CA . GLU B 2 28 ? -11.624 -3.603 16.896 1.00 59.60 78 GLU B CA 1
ATOM 1502 C C . GLU B 2 28 ? -10.540 -3.131 15.939 1.00 59.99 78 GLU B C 1
ATOM 1503 O O . GLU B 2 28 ? -10.816 -2.761 14.797 1.00 60.42 78 GLU B O 1
ATOM 1509 N N . GLU B 2 29 ? -9.305 -3.145 16.438 1.00 59.72 79 GLU B N 1
ATOM 1510 C CA . GLU B 2 29 ? -8.148 -2.602 15.727 1.00 59.97 79 GLU B CA 1
ATOM 1511 C C . GLU B 2 29 ? -7.670 -3.524 14.611 1.00 57.75 79 GLU B C 1
ATOM 1512 O O . GLU B 2 29 ? -7.110 -3.050 13.631 1.00 58.90 79 GLU B O 1
ATOM 1515 N N . TYR B 2 30 ? -7.887 -4.831 14.752 1.00 55.11 80 TYR B N 1
ATOM 1516 C CA . TYR B 2 30 ? -7.391 -5.793 13.753 1.00 52.94 80 TYR B CA 1
ATOM 1517 C C . TYR B 2 30 ? -8.491 -6.457 12.939 1.00 51.06 80 TYR B C 1
ATOM 1518 O O . TYR B 2 30 ? -8.223 -7.193 12.001 1.00 49.45 80 TYR B O 1
ATOM 1527 N N . ALA B 2 31 ? -9.731 -6.180 13.301 1.00 42.66 81 ALA B N 1
ATOM 1528 C CA . ALA B 2 31 ? -10.875 -6.794 12.671 1.00 41.74 81 ALA B CA 1
ATOM 1529 C C . ALA B 2 31 ? -10.924 -6.501 11.176 1.00 41.06 81 ALA B C 1
ATOM 1530 O O . ALA B 2 31 ? -11.397 -7.323 10.400 1.00 40.14 81 ALA B O 1
ATOM 1532 N N . ALA B 2 32 ? -10.454 -5.314 10.784 1.00 42.19 82 ALA B N 1
ATOM 1533 C CA . ALA B 2 32 ? -10.446 -4.885 9.378 1.00 41.64 82 ALA B CA 1
ATOM 1534 C C . ALA B 2 32 ? -9.385 -5.605 8.518 1.00 39.66 82 ALA B C 1
ATOM 1535 O O . ALA B 2 32 ? -9.587 -5.823 7.314 1.00 39.16 82 ALA B O 1
ATOM 1537 N N . ASP B 2 33 ? -8.271 -5.970 9.154 1.00 38.20 83 ASP B N 1
ATOM 1538 C CA . ASP B 2 33 ? -7.149 -6.645 8.503 1.00 36.41 83 ASP B CA 1
ATOM 1539 C C . ASP B 2 33 ? -7.515 -8.019 7.945 1.00 34.75 83 ASP B C 1
ATOM 1540 O O . ASP B 2 33 ? -8.637 -8.527 8.179 1.00 34.57 83 ASP B O 1
ATOM 1545 N N . GLU B 2 34 ? -6.552 -8.624 7.234 1.00 32.73 84 GLU B N 1
ATOM 1546 C CA . GLU B 2 34 ? -6.719 -9.951 6.691 1.00 31.24 84 GLU B CA 1
ATOM 1547 C C . GLU B 2 34 ? -6.385 -10.967 7.754 1.00 30.90 84 GLU B C 1
ATOM 1548 O O . GLU B 2 34 ? -5.285 -11.543 7.776 1.00 30.51 84 GLU B O 1
ATOM 1554 N N . VAL B 2 35 ? -7.333 -11.166 8.660 1.00 31.26 85 VAL B N 1
ATOM 1555 C CA . VAL B 2 35 ? -7.173 -12.082 9.770 1.00 30.25 85 VAL B CA 1
ATOM 1556 C C . VAL B 2 35 ? -8.280 -13.108 9.679 1.00 30.80 85 VAL B C 1
ATOM 1557 O O . VAL B 2 35 ? -9.386 -12.801 9.175 1.00 31.83 85 VAL B O 1
ATOM 1561 N N . VAL B 2 36 ? -8.000 -14.325 10.134 1.00 29.59 86 VAL B N 1
ATOM 1562 C CA . VAL B 2 36 ? -9.060 -15.288 10.280 1.00 29.97 86 VAL B CA 1
ATOM 1563 C C . VAL B 2 36 ? -8.938 -15.867 11.653 1.00 30.86 86 VAL B C 1
ATOM 1564 O O . VAL B 2 36 ? -7.824 -16.124 12.115 1.00 30.51 86 VAL B O 1
ATOM 1568 N N . LEU B 2 37 ? -10.077 -16.035 12.329 1.00 32.14 87 LEU B N 1
ATOM 1569 C CA . LEU B 2 37 ? -10.086 -16.582 13.698 1.00 32.67 87 LEU B CA 1
ATOM 1570 C C . LEU B 2 37 ? -10.733 -17.961 13.670 1.00 33.08 87 LEU B C 1
ATOM 1571 O O . LEU B 2 37 ? -11.913 -18.113 13.311 1.00 34.64 87 LEU B O 1
ATOM 1576 N N . LEU B 2 38 ? -9.944 -18.979 13.967 1.00 32.29 88 LEU B N 1
ATOM 1577 C CA . LEU B 2 38 ? -10.451 -20.338 13.943 1.00 32.40 88 LEU B CA 1
ATOM 1578 C C . LEU B 2 38 ? -10.691 -20.775 15.380 1.00 34.88 88 LEU B C 1
ATOM 1579 O O . LEU B 2 38 ? -9.737 -20.919 16.154 1.00 35.23 88 LEU B O 1
ATOM 1584 N N . VAL B 2 39 ? -11.960 -20.971 15.735 1.00 36.90 89 VAL B N 1
ATOM 1585 C CA . VAL B 2 39 ? -12.331 -21.341 17.091 1.00 40.22 89 VAL B CA 1
ATOM 1586 C C . VAL B 2 39 ? -12.518 -22.859 17.177 1.00 42.26 89 VAL B C 1
ATOM 1587 O O . VAL B 2 39 ? -13.408 -23.410 16.518 1.00 43.19 89 VAL B O 1
ATOM 1591 N N . PRO B 2 40 ? -11.684 -23.541 17.983 1.00 43.52 90 PRO B N 1
ATOM 1592 C CA . PRO B 2 40 ? -11.860 -24.973 18.176 1.00 45.72 90 PRO B CA 1
ATOM 1593 C C . PRO B 2 40 ? -12.907 -25.281 19.230 1.00 50.85 90 PRO B C 1
ATOM 1594 O O . PRO B 2 40 ? -12.579 -25.347 20.417 1.00 53.01 90 PRO B O 1
ATOM 1598 N N . THR B 2 41 ? -14.159 -25.462 18.808 1.00 53.82 91 THR B N 1
ATOM 1599 C CA . THR B 2 41 ? -15.251 -25.796 19.735 1.00 59.48 91 THR B CA 1
ATOM 1600 C C . THR B 2 41 ? -14.974 -27.112 20.512 1.00 63.31 91 THR B C 1
ATOM 1601 O O . THR B 2 41 ? -15.407 -27.300 21.659 1.00 66.76 91 THR B O 1
ATOM 1605 N N . SER B 2 42 ? -14.211 -28.000 19.890 1.00 63.69 92 SER B N 1
ATOM 1606 C CA . SER B 2 42 ? -13.727 -29.214 20.543 1.00 67.91 92 SER B CA 1
ATOM 1607 C C . SER B 2 42 ? -13.002 -28.958 21.877 1.00 70.90 92 SER B C 1
ATOM 1608 O O . SER B 2 42 ? -13.146 -29.740 22.812 1.00 74.46 92 SER B O 1
ATOM 1611 N N . HIS B 2 43 ? -12.238 -27.865 21.957 1.00 70.44 93 HIS B N 1
ATOM 1612 C CA . HIS B 2 43 ? -11.338 -27.599 23.093 1.00 73.05 93 HIS B CA 1
ATOM 1613 C C . HIS B 2 43 ? -11.639 -26.327 23.858 1.00 74.97 93 HIS B C 1
ATOM 1614 O O . HIS B 2 43 ? -10.965 -26.001 24.840 1.00 76.56 93 HIS B O 1
ATOM 1621 N N . THR B 2 44 ? -12.629 -25.592 23.376 1.00 75.43 94 THR B N 1
ATOM 1622 C CA . THR B 2 44 ? -13.197 -24.498 24.135 1.00 78.27 94 THR B CA 1
ATOM 1623 C C . THR B 2 44 ? -14.399 -25.065 24.877 1.00 82.68 94 THR B C 1
ATOM 1624 O O . THR B 2 44 ? -15.088 -25.952 24.357 1.00 83.50 94 THR B O 1
ATOM 1628 N N . ASP B 2 45 ? -14.634 -24.568 26.091 1.00 86.11 95 ASP B N 1
ATOM 1629 C CA . ASP B 2 45 ? -15.716 -25.075 26.939 1.00 90.53 95 ASP B CA 1
ATOM 1630 C C . ASP B 2 45 ? -17.113 -24.665 26.440 1.00 90.49 95 ASP B C 1
ATOM 1631 O O . ASP B 2 45 ? -18.114 -24.991 27.082 1.00 94.54 95 ASP B O 1
ATOM 1636 N N . GLY B 2 46 ? -17.181 -23.966 25.304 1.00 86.12 96 GLY B N 1
ATOM 1637 C CA . GLY B 2 46 ? -18.459 -23.528 24.744 1.00 85.67 96 GLY B CA 1
ATOM 1638 C C . GLY B 2 46 ? -18.267 -22.554 23.601 1.00 81.22 96 GLY B C 1
ATOM 1639 O O . GLY B 2 46 ? -17.535 -22.848 22.642 1.00 78.40 96 GLY B O 1
ATOM 1640 N N . SER B 2 47 ? -18.911 -21.391 23.700 1.00 80.80 97 SER B N 1
ATOM 1641 C CA . SER B 2 47 ? -18.773 -20.329 22.678 1.00 76.44 97 SER B CA 1
ATOM 1642 C C . SER B 2 47 ? -17.691 -19.285 23.019 1.00 74.20 97 SER B C 1
ATOM 1643 O O . SER B 2 47 ? -17.379 -19.039 24.182 1.00 76.56 97 SER B O 1
ATOM 1646 N N . MET B 2 48 ? -17.126 -18.674 21.989 1.00 69.87 98 MET B N 1
ATOM 1647 C CA . MET B 2 48 ? -16.113 -17.616 22.143 1.00 67.49 98 MET B CA 1
ATOM 1648 C C . MET B 2 48 ? -16.630 -16.352 22.884 1.00 68.29 98 MET B C 1
ATOM 1649 O O . MET B 2 48 ? -17.810 -16.031 22.804 1.00 69.77 98 MET B O 1
ATOM 1654 N N . LYS B 2 49 ? -15.745 -15.657 23.604 1.00 66.95 99 LYS B N 1
ATOM 1655 C CA . LYS B 2 49 ? -16.104 -14.463 24.395 1.00 67.67 99 LYS B CA 1
ATOM 1656 C C . LYS B 2 49 ? -16.902 -13.404 23.620 1.00 65.90 99 LYS B C 1
ATOM 1657 O O . LYS B 2 49 ? -16.618 -13.122 22.460 1.00 63.39 99 LYS B O 1
ATOM 1663 N N . GLN B 2 50 ? -17.892 -12.809 24.278 1.00 67.80 100 GLN B N 1
ATOM 1664 C CA . GLN B 2 50 ? -18.771 -11.818 23.649 1.00 67.05 100 GLN B CA 1
ATOM 1665 C C . GLN B 2 50 ? -18.029 -10.622 23.019 1.00 64.28 100 GLN B C 1
ATOM 1666 O O . GLN B 2 50 ? -18.270 -10.279 21.862 1.00 62.25 100 GLN B O 1
ATOM 1668 N N . ALA B 2 51 ? -17.129 -9.994 23.778 1.00 63.93 101 ALA B N 1
ATOM 1669 C CA . ALA B 2 51 ? -16.414 -8.778 23.334 1.00 61.58 101 ALA B CA 1
ATOM 1670 C C . ALA B 2 51 ? -15.704 -8.951 21.999 1.00 57.47 101 ALA B C 1
ATOM 1671 O O . ALA B 2 51 ? -15.735 -8.064 21.154 1.00 56.71 101 ALA B O 1
ATOM 1673 N N . ILE B 2 52 ? -15.054 -10.099 21.843 1.00 54.79 102 ILE B N 1
ATOM 1674 C CA . ILE B 2 52 ? -14.384 -10.478 20.633 1.00 50.48 102 ILE B CA 1
ATOM 1675 C C . ILE B 2 52 ? -15.361 -10.541 19.458 1.00 49.81 102 ILE B C 1
ATOM 1676 O O . ILE B 2 52 ? -15.098 -9.968 18.406 1.00 48.10 102 ILE B O 1
ATOM 1681 N N . GLY B 2 53 ? -16.477 -11.243 19.627 1.00 51.01 103 GLY B N 1
ATOM 1682 C CA . GLY B 2 53 ? -17.465 -11.343 18.558 1.00 50.31 103 GLY B CA 1
ATOM 1683 C C . GLY B 2 53 ? -18.048 -9.970 18.253 1.00 51.33 103 GLY B C 1
ATOM 1684 O O . GLY B 2 53 ? -18.294 -9.623 17.084 1.00 49.62 103 GLY B O 1
ATOM 1685 N N . ASP B 2 54 ? -18.249 -9.187 19.315 1.00 53.48 104 ASP B N 1
ATOM 1686 C CA . ASP B 2 54 ? -18.779 -7.821 19.212 1.00 55.12 104 ASP B CA 1
ATOM 1687 C C . ASP B 2 54 ? -17.907 -6.849 18.409 1.00 53.42 104 ASP B C 1
ATOM 1688 O O . ASP B 2 54 ? -18.421 -5.925 17.805 1.00 53.87 104 ASP B O 1
ATOM 1693 N N . ALA B 2 55 ? -16.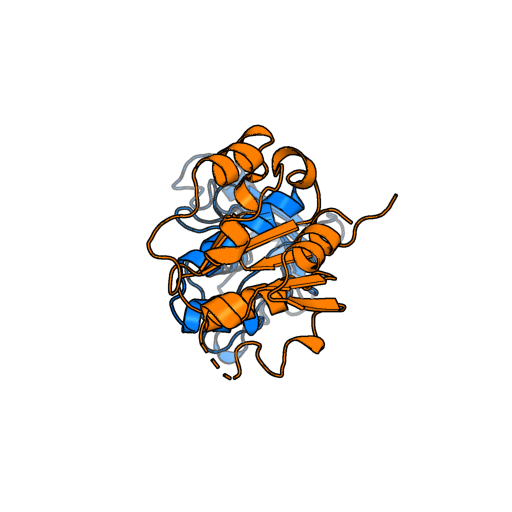596 -7.066 18.403 1.00 51.94 105 ALA B N 1
ATOM 1694 C CA . ALA B 2 55 ? -15.665 -6.129 17.779 1.00 51.51 105 ALA B CA 1
ATOM 1695 C C . ALA B 2 55 ? -15.531 -6.354 16.274 1.00 49.98 105 ALA B C 1
ATOM 1696 O O . ALA B 2 55 ? -15.376 -5.399 15.510 1.00 49.86 105 ALA B O 1
ATOM 1698 N N . PHE B 2 56 ? -15.596 -7.620 15.859 1.00 48.98 106 PHE B N 1
ATOM 1699 C CA . PHE B 2 56 ? -15.657 -7.971 14.449 1.00 47.80 106 PHE B CA 1
ATOM 1700 C C . PHE B 2 56 ? -17.014 -7.631 13.868 1.00 50.12 106 PHE B C 1
ATOM 1701 O O . PHE B 2 56 ? -17.114 -7.230 12.711 1.00 49.82 106 PHE B O 1
ATOM 1709 N N . ARG B 2 57 ? -18.046 -7.768 14.699 1.00 53.26 107 ARG B N 1
ATOM 1710 C CA . ARG B 2 57 ? -19.428 -7.564 14.296 1.00 56.21 107 ARG B CA 1
ATOM 1711 C C . ARG B 2 57 ? -19.665 -6.103 13.985 1.00 57.94 107 ARG B C 1
ATOM 1712 O O . ARG B 2 57 ? -20.438 -5.775 13.096 1.00 58.74 107 ARG B O 1
ATOM 1720 N N . LYS B 2 58 ? -18.967 -5.241 14.725 1.00 59.21 108 LYS B N 1
ATOM 1721 C CA . LYS B 2 58 ? -19.160 -3.789 14.691 1.00 61.43 108 LYS B CA 1
ATOM 1722 C C . LYS B 2 58 ? -18.687 -3.166 13.377 1.00 60.59 108 LYS B C 1
ATOM 1723 O O . LYS B 2 58 ? -19.145 -2.088 13.000 1.00 62.65 108 LYS B O 1
ATOM 1729 N N . THR B 2 59 ? -17.774 -3.842 12.685 1.00 57.95 109 THR B N 1
ATOM 1730 C CA . THR B 2 59 ? -17.322 -3.366 11.392 1.00 57.45 109 THR B CA 1
ATOM 1731 C C . THR B 2 59 ? -17.733 -4.312 10.292 1.00 56.12 109 THR B C 1
ATOM 1732 O O . THR B 2 59 ? -17.196 -4.231 9.189 1.00 55.69 109 THR B O 1
ATOM 1736 N N . LYS B 2 60 ? -18.665 -5.213 10.599 1.00 56.02 110 LYS B N 1
ATOM 1737 C CA . LYS B 2 60 ? -19.123 -6.262 9.667 1.00 54.93 110 LYS B CA 1
ATOM 1738 C C . LYS B 2 60 ? -17.994 -7.186 9.205 1.00 51.49 110 LYS B C 1
ATOM 1739 O O . LYS B 2 60 ? -17.918 -7.530 8.033 1.00 51.16 110 LYS B O 1
ATOM 1745 N N . ASN B 2 61 ? -17.099 -7.561 10.111 1.00 49.10 111 ASN B N 1
ATOM 1746 C CA . ASN B 2 61 ? -16.064 -8.522 9.777 1.00 45.67 111 ASN B CA 1
ATOM 1747 C C . ASN B 2 61 ? -16.313 -9.855 10.448 1.00 44.98 111 ASN B C 1
ATOM 1748 O O . ASN B 2 61 ? -15.382 -10.671 10.643 1.00 43.08 111 ASN B O 1
ATOM 1753 N N . GLU B 2 62 ? -17.583 -10.076 10.789 1.00 46.33 112 GLU B N 1
ATOM 1754 C CA . GLU B 2 62 ? -17.999 -11.246 11.546 1.00 46.22 112 GLU B CA 1
ATOM 1755 C C . GLU B 2 62 ? -17.690 -12.544 10.802 1.00 43.81 112 GLU B C 1
ATOM 1756 O O . GLU B 2 62 ? -17.425 -13.572 11.428 1.00 43.90 112 GLU B O 1
ATOM 1762 N N . HIS B 2 63 ? -17.713 -12.490 9.475 1.00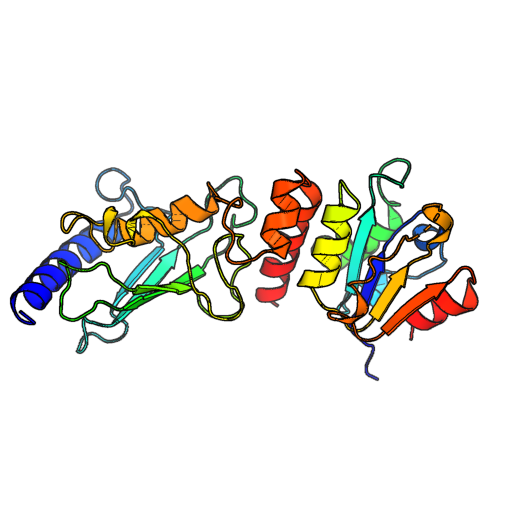 41.83 113 HIS B N 1
ATOM 1763 C CA . HIS B 2 63 ? -17.355 -13.641 8.647 1.00 39.64 113 HIS B CA 1
ATOM 1764 C C . HIS B 2 63 ? -15.922 -14.154 8.863 1.00 36.46 113 HIS B C 1
ATOM 1765 O O . HIS B 2 63 ? -15.622 -15.258 8.446 1.00 35.84 113 HIS B O 1
ATOM 1772 N N . LYS B 2 64 ? -15.065 -13.377 9.527 1.00 34.93 114 LYS B N 1
ATOM 1773 C CA . LYS B 2 64 ? -13.681 -13.809 9.839 1.00 32.36 114 LYS B CA 1
ATOM 1774 C C . LYS B 2 64 ? -13.559 -14.712 11.067 1.00 32.82 114 LYS B C 1
ATOM 1775 O O . LYS B 2 64 ? -12.480 -15.256 11.382 1.00 31.46 114 LYS B O 1
ATOM 1781 N N . ILE B 2 65 ? -14.672 -14.905 11.758 1.00 34.72 115 ILE B N 1
ATOM 1782 C CA . ILE B 2 65 ? -14.691 -15.875 12.846 1.00 35.11 115 ILE B CA 1
ATOM 1783 C C . ILE B 2 65 ? -15.262 -17.192 12.337 1.00 35.30 115 ILE B C 1
ATOM 1784 O O . ILE B 2 65 ? -16.363 -17.240 11.788 1.00 36.86 115 ILE B O 1
ATOM 1789 N N . ILE B 2 66 ? -14.501 -18.268 12.486 1.00 34.56 116 ILE B N 1
ATOM 1790 C CA . ILE B 2 66 ? -14.986 -19.554 12.010 1.00 34.63 116 ILE B CA 1
ATOM 1791 C C . ILE B 2 66 ? -14.942 -20.581 13.118 1.00 36.22 116 ILE B C 1
ATOM 1792 O O . ILE B 2 66 ? -13.891 -20.812 13.727 1.00 35.77 116 ILE B O 1
ATOM 1797 N N . TYR B 2 67 ? -16.091 -21.196 13.381 1.00 39.12 117 TYR B N 1
ATOM 1798 C CA . TYR B 2 67 ? -16.196 -22.196 14.438 1.00 41.79 117 TYR B CA 1
ATOM 1799 C C . TYR B 2 67 ? -15.935 -23.563 13.841 1.00 41.83 117 TYR B C 1
ATOM 1800 O O . TYR B 2 67 ? -16.473 -23.886 12.794 1.00 42.04 117 TYR B O 1
ATOM 1809 N N . CYS B 2 68 ? -15.097 -24.351 14.506 1.00 42.22 118 CYS B N 1
ATOM 1810 C CA . CYS B 2 68 ? -14.653 -25.614 13.978 1.00 42.08 118 CYS B CA 1
ATOM 1811 C C . CYS B 2 68 ? -14.994 -26.733 14.937 1.00 45.35 118 CYS B C 1
ATOM 1812 O O . CYS B 2 68 ? -14.464 -26.785 16.061 1.00 46.71 118 CYS B O 1
ATOM 1815 N N . ASP B 2 69 ? -15.847 -27.649 14.481 1.00 46.42 119 ASP B N 1
ATOM 1816 C CA . ASP B 2 69 ? -16.292 -28.753 15.298 1.00 49.51 119 ASP B CA 1
ATOM 1817 C C . ASP B 2 69 ? -15.246 -29.861 15.470 1.00 49.04 119 ASP B C 1
ATOM 1818 O O . ASP B 2 69 ? -15.466 -30.815 16.249 1.00 51.03 119 ASP B O 1
ATOM 1823 N N . SER B 2 70 ? -14.121 -29.746 14.757 1.00 45.20 120 SER B N 1
ATOM 1824 C CA . SER B 2 70 ? -13.060 -30.761 14.847 1.00 45.02 120 SER B CA 1
ATOM 1825 C C . SER B 2 70 ? -11.673 -30.207 14.530 1.00 42.08 120 SER B C 1
ATOM 1826 O O . SER B 2 70 ? -11.533 -29.304 13.717 1.00 40.39 120 SER B O 1
ATOM 1829 N N . MET B 2 71 ? -10.641 -30.786 15.122 1.00 42.76 121 MET B N 1
ATOM 1830 C CA . MET B 2 71 ? -9.277 -30.390 14.800 1.00 40.94 121 MET B CA 1
ATOM 1831 C C . MET B 2 71 ? -8.921 -30.647 13.312 1.00 39.21 121 MET B C 1
ATOM 1832 O O . MET B 2 71 ? -8.386 -29.773 12.633 1.00 36.82 121 MET B O 1
ATOM 1837 N N . ASP B 2 72 ? -9.256 -31.824 12.791 1.00 40.77 122 ASP B N 1
ATOM 1838 C CA . ASP B 2 72 ? -8.961 -32.128 11.387 1.00 39.48 122 ASP B CA 1
ATOM 1839 C C . ASP B 2 72 ? -9.538 -31.058 10.489 1.00 37.86 122 ASP B C 1
ATOM 1840 O O . ASP B 2 72 ? -8.847 -30.529 9.628 1.00 35.40 122 ASP B O 1
ATOM 1845 N N . GLY B 2 73 ? -10.824 -30.768 10.700 1.00 39.75 123 GLY B N 1
ATOM 1846 C CA . GLY B 2 73 ? -11.528 -29.715 10.004 1.00 38.35 123 GLY B CA 1
ATOM 1847 C C . GLY B 2 73 ? -10.802 -28.397 10.158 1.00 36.77 123 GLY B C 1
ATOM 1848 O O . GLY B 2 73 ? -10.733 -27.630 9.211 1.00 35.21 123 GLY B O 1
ATOM 1849 N N . LEU B 2 74 ? -10.263 -28.123 11.347 1.00 37.24 124 LEU B N 1
ATOM 1850 C CA . LEU B 2 74 ? -9.625 -26.826 11.593 1.00 36.11 124 LEU B CA 1
ATOM 1851 C C . LEU B 2 74 ? -8.337 -26.678 10.768 1.00 33.89 124 LEU B C 1
ATOM 1852 O O . LEU B 2 74 ? -8.120 -25.644 10.120 1.00 32.72 124 LEU B O 1
ATOM 1857 N N . TRP B 2 75 ? -7.497 -27.714 10.803 1.00 33.55 125 TRP B N 1
ATOM 1858 C CA . TRP B 2 75 ? -6.256 -27.741 10.059 1.00 31.23 125 TRP B CA 1
ATOM 1859 C C . TRP B 2 75 ? -6.484 -27.855 8.566 1.00 30.68 125 TRP B C 1
ATOM 1860 O O . TRP B 2 75 ? -5.617 -27.506 7.783 1.00 29.97 125 TRP B O 1
ATOM 1871 N N . SER B 2 76 ? -7.646 -28.343 8.149 1.00 31.76 126 SER B N 1
ATOM 1872 C CA . SER B 2 76 ? -7.996 -28.216 6.750 1.00 31.13 126 SER B CA 1
ATOM 1873 C C . SER B 2 76 ? -8.286 -26.764 6.390 1.00 29.95 126 SER B C 1
ATOM 1874 O O . SER B 2 76 ? -7.922 -26.319 5.309 1.00 30.48 126 SER B O 1
ATOM 1877 N N . CYS B 2 77 ? -8.904 -26.009 7.288 1.00 29.69 127 CYS B N 1
ATOM 1878 C CA . CYS B 2 77 ? -9.099 -24.580 7.057 1.00 28.35 127 CYS B CA 1
ATOM 1879 C C . CYS B 2 77 ? -7.747 -23.841 6.952 1.00 27.30 127 CYS B C 1
ATOM 1880 O O . CYS B 2 77 ? -7.528 -23.052 6.000 1.00 25.76 127 CYS B O 1
ATOM 1883 N N . VAL B 2 78 ? -6.835 -24.116 7.891 1.00 26.87 128 VAL B N 1
ATOM 1884 C CA . VAL B 2 78 ? -5.523 -23.464 7.856 1.00 27.10 128 VAL B CA 1
ATOM 1885 C C . VAL B 2 78 ? -4.841 -23.685 6.490 1.00 26.95 128 VAL B C 1
ATOM 1886 O O . VAL B 2 78 ? -4.250 -22.763 5.927 1.00 27.24 128 VAL B O 1
ATOM 1890 N N . ARG B 2 79 ? -4.954 -24.901 5.964 1.00 27.62 129 ARG B N 1
ATOM 1891 C CA . ARG B 2 79 ? -4.306 -25.269 4.720 1.00 27.19 129 ARG B CA 1
ATOM 1892 C C . ARG B 2 79 ? -4.878 -24.468 3.583 1.00 27.70 129 ARG B C 1
ATOM 1893 O O . ARG B 2 79 ? -4.139 -23.890 2.818 1.00 27.81 129 ARG B O 1
ATOM 1901 N N . ARG B 2 80 ? -6.197 -24.404 3.522 1.00 28.63 130 ARG B N 1
ATOM 1902 C CA . ARG B 2 80 ? -6.886 -23.831 2.409 1.00 29.66 130 ARG B CA 1
ATOM 1903 C C . ARG B 2 80 ? -6.808 -22.325 2.322 1.00 29.99 130 ARG B C 1
ATOM 1904 O O . ARG B 2 80 ? -6.977 -21.741 1.241 1.00 32.03 130 ARG B O 1
ATOM 1912 N N . LEU B 2 81 ? -6.642 -21.672 3.454 1.00 30.33 131 LEU B N 1
ATOM 1913 C CA . LEU B 2 81 ? -6.675 -20.224 3.470 1.00 29.86 131 LEU B CA 1
ATOM 1914 C C . LEU B 2 81 ? -5.247 -19.756 3.159 1.00 29.36 131 LEU B C 1
ATOM 1915 O O . LEU B 2 81 ? -5.065 -18.801 2.428 1.00 30.28 131 LEU B O 1
ATOM 1920 N N . GLY B 2 82 ? -4.240 -20.439 3.707 1.00 28.21 132 GLY B N 1
ATOM 1921 C CA . GLY B 2 82 ? -2.859 -20.152 3.379 1.00 27.36 132 GLY B CA 1
ATOM 1922 C C . GLY B 2 82 ? -2.301 -18.823 3.890 1.00 27.81 132 GLY B C 1
ATOM 1923 O O . GLY B 2 82 ? -1.440 -18.225 3.236 1.00 28.80 132 GLY B O 1
ATOM 1924 N N . LYS B 2 83 ? -2.762 -18.341 5.038 1.00 26.88 133 LYS B N 1
ATOM 1925 C CA . LYS B 2 83 ? -2.339 -17.016 5.464 1.00 27.23 133 LYS B CA 1
ATOM 1926 C C . LYS B 2 83 ? -0.860 -17.057 5.814 1.00 27.55 133 LYS B C 1
ATOM 1927 O O . LYS B 2 83 ? -0.317 -18.111 6.131 1.00 27.86 133 LYS B O 1
ATOM 1933 N N . PHE B 2 84 ? -0.195 -15.919 5.739 1.00 27.94 134 PHE B N 1
ATOM 1934 C CA . PHE B 2 84 ? 1.214 -15.879 6.019 1.00 28.42 134 PHE B CA 1
ATOM 1935 C C . PHE B 2 84 ? 1.520 -16.447 7.395 1.00 28.46 134 PHE B C 1
ATOM 1936 O O . PHE B 2 84 ? 2.291 -17.379 7.508 1.00 29.61 134 PHE B O 1
ATOM 1944 N N . GLN B 2 85 ? 0.960 -15.865 8.457 1.00 28.46 135 GLN B N 1
ATOM 1945 C CA . GLN B 2 85 ? 1.240 -16.335 9.822 1.00 28.01 135 GLN B CA 1
ATOM 1946 C C . GLN B 2 85 ? 0.209 -17.319 10.321 1.00 27.00 135 GLN B C 1
ATOM 1947 O O . GLN B 2 85 ? -0.959 -17.273 9.927 1.00 26.88 135 GLN B O 1
ATOM 1953 N N . CYS B 2 86 ? 0.630 -18.186 11.237 1.00 27.40 136 CYS B N 1
ATOM 1954 C CA . CYS B 2 86 ? -0.295 -19.083 11.938 1.00 27.36 136 CYS B CA 1
ATOM 1955 C C . CYS B 2 86 ? 0.070 -19.023 13.395 1.00 28.75 136 CYS B C 1
ATOM 1956 O O . CYS B 2 86 ? 1.201 -19.355 13.778 1.00 29.44 136 CYS B O 1
ATOM 1959 N N . ILE B 2 87 ? -0.875 -18.560 14.210 1.00 29.26 137 ILE B N 1
ATOM 1960 C CA . ILE B 2 87 ? -0.610 -18.318 15.624 1.00 30.46 137 ILE B CA 1
ATOM 1961 C C . ILE B 2 87 ? -1.503 -19.248 16.436 1.00 31.81 137 ILE B C 1
ATOM 1962 O O . ILE B 2 87 ? -2.710 -19.361 16.174 1.00 32.54 137 ILE B O 1
ATOM 1967 N N . LEU B 2 88 ? -0.914 -19.899 17.430 1.00 32.36 138 LEU B N 1
ATOM 1968 C CA . LEU B 2 88 ? -1.642 -20.808 18.273 1.00 32.62 138 LEU B CA 1
ATOM 1969 C C . LEU B 2 88 ? -0.849 -20.998 19.553 1.00 35.07 138 LEU B C 1
ATOM 1970 O O . LEU B 2 88 ? 0.325 -20.609 19.628 1.00 34.09 138 LEU B O 1
ATOM 1975 N N . ASN B 2 89 ? -1.490 -21.585 20.561 1.00 34.46 139 ASN B N 1
ATOM 1976 C CA . ASN B 2 89 ? -0.763 -22.043 21.750 1.00 36.30 139 ASN B CA 1
ATOM 1977 C C . ASN B 2 89 ? -1.042 -23.519 21.964 1.00 37.41 139 ASN B C 1
ATOM 1978 O O . ASN B 2 89 ? -2.088 -23.889 22.475 1.00 38.55 139 ASN B O 1
ATOM 1983 N N . SER B 2 90 ? -0.110 -24.372 21.571 1.00 38.29 140 SER B N 1
ATOM 1984 C CA . SER B 2 90 ? -0.422 -25.798 21.538 1.00 40.31 140 SER B CA 1
ATOM 1985 C C . SER B 2 90 ? -0.588 -26.382 22.951 1.00 42.54 140 SER B C 1
ATOM 1986 O O . SER B 2 90 ? -1.031 -27.537 23.109 1.00 43.75 140 SER B O 1
ATOM 1989 N N . ARG B 2 91 ? -0.287 -25.572 23.969 1.00 43.25 141 ARG B N 1
ATOM 1990 C CA . ARG B 2 91 ? -0.476 -26.001 25.353 1.00 45.82 141 ARG B CA 1
ATOM 1991 C C . ARG B 2 91 ? -1.957 -26.099 25.784 1.00 46.86 141 ARG B C 1
ATOM 1992 O O . ARG B 2 91 ? -2.269 -26.743 26.793 1.00 48.83 141 ARG B O 1
ATOM 2000 N N . ASP B 2 92 ? -2.877 -25.503 25.025 1.00 46.23 142 ASP B N 1
ATOM 2001 C CA . ASP B 2 92 ? -4.302 -25.653 25.341 1.00 47.77 142 ASP B CA 1
ATOM 2002 C C . ASP B 2 92 ? -4.869 -26.938 24.744 1.00 48.92 142 ASP B C 1
ATOM 2003 O O . ASP B 2 92 ? -6.081 -27.178 24.834 1.00 49.86 142 ASP B O 1
ATOM 2008 N N . PHE B 2 93 ? -4.019 -27.752 24.115 1.00 49.10 143 PHE B N 1
ATOM 2009 C CA . PHE B 2 93 ? -4.496 -28.948 23.389 1.00 50.45 143 PHE B CA 1
ATOM 2010 C C . PHE B 2 93 ? -3.898 -30.226 23.949 1.00 52.47 143 PHE B C 1
ATOM 2011 O O . PHE B 2 93 ? -4.434 -31.301 23.742 1.00 54.31 143 PHE B O 1
ATOM 2019 N N . THR B 2 94 ? -2.771 -30.112 24.639 1.00 53.34 144 THR B N 1
ATOM 2020 C CA . THR B 2 94 ? -2.120 -31.289 25.222 1.00 55.93 144 THR B CA 1
ATOM 2021 C C . THR B 2 94 ? -2.830 -31.724 26.522 1.00 58.17 144 THR B C 1
ATOM 2022 O O . THR B 2 94 ? -2.957 -30.938 27.473 1.00 58.03 144 THR B O 1
ATOM 2026 N N . ALA B 2 102 ? 1.634 -34.974 18.269 1.00 56.90 152 ALA B N 1
ATOM 2027 C CA . ALA B 2 102 ? 1.958 -33.568 18.028 1.00 54.18 152 ALA B CA 1
ATOM 2028 C C . ALA B 2 102 ? 0.710 -32.812 17.571 1.00 52.66 152 ALA B C 1
ATOM 2029 O O . ALA B 2 102 ? -0.171 -33.379 16.910 1.00 53.49 152 ALA B O 1
ATOM 2031 N N . VAL B 2 103 ? 0.637 -31.534 17.933 1.00 50.31 153 VAL B N 1
ATOM 2032 C CA . VAL B 2 103 ? -0.596 -30.780 17.786 1.00 48.56 153 VAL B CA 1
ATOM 2033 C C . VAL B 2 103 ? -0.740 -30.225 16.384 1.00 46.40 153 VAL B C 1
ATOM 2034 O O . VAL B 2 103 ? -1.768 -30.447 15.722 1.00 46.18 153 VAL B O 1
ATOM 2038 N N . VAL B 2 104 ? 0.301 -29.508 15.947 1.00 44.16 154 VAL B N 1
ATOM 2039 C CA . VAL B 2 104 ? 0.402 -28.959 14.586 1.00 41.63 154 VAL B CA 1
ATOM 2040 C C . VAL B 2 104 ? 0.773 -30.054 13.576 1.00 41.68 154 VAL B C 1
ATOM 2041 O O . VAL B 2 104 ? 1.882 -30.601 13.637 1.00 41.75 154 VAL B O 1
ATOM 2045 N N . PRO B 2 105 ? -0.142 -30.373 12.641 1.00 41.42 155 PRO B N 1
ATOM 2046 C CA . PRO B 2 105 ? 0.165 -31.380 11.621 1.00 42.17 155 PRO B CA 1
ATOM 2047 C C . PRO B 2 105 ? 1.513 -31.093 10.955 1.00 41.45 155 PRO B C 1
ATOM 2048 O O . PRO B 2 105 ? 1.872 -29.928 10.780 1.00 40.10 155 PRO B O 1
ATOM 2052 N N . GLU B 2 106 ? 2.250 -32.151 10.612 1.00 43.08 156 GLU B N 1
ATOM 2053 C CA . GLU B 2 106 ? 3.597 -32.045 10.002 1.00 42.96 156 GLU B CA 1
ATOM 2054 C C . GLU B 2 106 ? 3.533 -31.261 8.678 1.00 40.99 156 GLU B C 1
ATOM 2055 O O . GLU B 2 106 ? 4.505 -30.672 8.221 1.00 39.72 156 GLU B O 1
ATOM 2059 N N . ASP B 2 107 ? 2.326 -31.222 8.141 1.00 41.18 157 ASP B N 1
ATOM 2060 C CA . ASP B 2 107 ? 1.969 -30.692 6.841 1.00 40.68 157 ASP B CA 1
ATOM 2061 C C . ASP B 2 107 ? 2.018 -29.165 6.728 1.00 39.34 157 ASP B C 1
ATOM 2062 O O . ASP B 2 107 ? 2.156 -28.597 5.621 1.00 38.63 157 ASP B O 1
ATOM 2067 N N . ILE B 2 108 ? 1.830 -28.496 7.862 1.00 38.68 158 ILE B N 1
ATOM 2068 C CA . ILE B 2 108 ? 1.365 -27.116 7.857 1.00 37.50 158 ILE B CA 1
ATOM 2069 C C . ILE B 2 108 ? 2.320 -26.120 7.197 1.00 35.91 158 ILE B C 1
ATOM 2070 O O . ILE B 2 108 ? 1.886 -25.127 6.647 1.00 35.78 158 ILE B O 1
ATOM 2075 N N . GLY B 2 109 ? 3.606 -26.421 7.209 1.00 35.19 159 GLY B N 1
ATOM 2076 C CA . GLY B 2 109 ? 4.578 -25.534 6.639 1.00 34.27 159 GLY B CA 1
ATOM 2077 C C . GLY B 2 109 ? 4.559 -25.465 5.133 1.00 33.83 159 GLY B C 1
ATOM 2078 O O . GLY B 2 109 ? 5.285 -24.648 4.551 1.00 33.83 159 GLY B O 1
ATOM 2079 N N . ARG B 2 110 ? 3.750 -26.303 4.473 1.00 33.85 160 ARG B N 1
ATOM 2080 C CA . ARG B 2 110 ? 3.651 -26.201 2.999 1.00 32.12 160 ARG B CA 1
ATOM 2081 C C . ARG B 2 110 ? 2.663 -25.128 2.567 1.00 31.78 160 ARG B C 1
ATOM 2082 O O . ARG B 2 110 ? 2.607 -24.761 1.400 1.00 31.61 160 ARG B O 1
ATOM 2090 N N . PHE B 2 111 ? 1.839 -24.646 3.488 1.00 31.99 161 PHE B N 1
ATOM 2091 C CA . PHE B 2 111 ? 0.762 -23.754 3.087 1.00 31.95 161 PHE B CA 1
ATOM 2092 C C . PHE B 2 111 ? 0.851 -22.389 3.733 1.00 31.46 161 PHE B C 1
ATOM 2093 O O . PHE B 2 111 ? 0.113 -21.479 3.371 1.00 32.84 161 PHE B O 1
ATOM 2101 N N . VAL B 2 112 ? 1.814 -22.252 4.626 1.00 30.28 162 VAL B N 1
ATOM 2102 C CA . VAL B 2 112 ? 1.890 -21.184 5.591 1.00 30.00 162 VAL B CA 1
ATOM 2103 C C . VAL B 2 112 ? 3.359 -20.784 5.702 1.00 29.96 162 VAL B C 1
ATOM 2104 O O . VAL B 2 112 ? 4.258 -21.655 5.765 1.00 28.82 162 VAL B O 1
ATOM 2108 N N . LYS B 2 113 ? 3.616 -19.477 5.749 1.00 30.56 163 LYS B N 1
ATOM 2109 C CA . LYS B 2 113 ? 4.996 -18.979 5.826 1.00 31.58 163 LYS B CA 1
ATOM 2110 C C . LYS B 2 113 ? 5.618 -18.900 7.231 1.00 32.17 163 LYS B C 1
ATOM 2111 O O . LYS B 2 113 ? 6.825 -19.057 7.390 1.00 31.92 163 LYS B O 1
ATOM 2117 N N . PHE B 2 114 ? 4.804 -18.679 8.256 1.00 32.76 164 PHE B N 1
ATOM 2118 C CA . PHE B 2 114 ? 5.336 -18.252 9.546 1.00 33.05 164 PHE B CA 1
ATOM 2119 C C . PHE B 2 114 ? 4.441 -18.761 10.672 1.00 33.31 164 PHE B C 1
ATOM 2120 O O . PHE B 2 114 ? 3.344 -18.248 10.891 1.00 33.42 164 PHE B O 1
ATOM 2128 N N . VAL B 2 115 ? 4.914 -19.764 11.395 1.00 33.32 165 VAL B N 1
ATOM 2129 C CA . VAL B 2 115 ? 4.161 -20.341 12.501 1.00 33.04 165 VAL B CA 1
ATOM 2130 C C . VAL B 2 115 ? 4.691 -19.803 13.827 1.00 34.06 165 VAL B C 1
ATOM 2131 O O . VAL B 2 115 ? 5.880 -19.912 14.105 1.00 34.52 165 VAL B O 1
ATOM 2135 N N . VAL B 2 116 ? 3.810 -19.216 14.641 1.00 34.90 166 VAL B N 1
ATOM 2136 C CA . VAL B 2 116 ? 4.139 -18.900 16.035 1.00 35.61 166 VAL B CA 1
ATOM 2137 C C . VAL B 2 116 ? 3.296 -19.776 16.954 1.00 36.11 166 VAL B C 1
ATOM 2138 O O . VAL B 2 116 ? 2.061 -19.711 16.945 1.00 35.85 166 VAL B O 1
ATOM 2142 N N . ASP B 2 117 ? 3.987 -20.599 17.734 1.00 37.14 167 ASP B N 1
ATOM 2143 C CA . ASP B 2 117 ? 3.381 -21.479 18.724 1.00 38.87 167 ASP B CA 1
ATOM 2144 C C . ASP B 2 117 ? 3.954 -21.098 20.068 1.00 39.98 167 ASP B C 1
ATOM 2145 O O . ASP B 2 117 ? 5.002 -21.604 20.495 1.00 40.68 167 ASP B O 1
ATOM 2150 N N . SER B 2 118 ? 3.296 -20.184 20.747 1.00 41.14 168 SER B N 1
ATOM 2151 C CA . SER B 2 118 ? 3.907 -19.662 21.945 1.00 42.97 168 SER B CA 1
ATOM 2152 C C . SER B 2 118 ? 3.015 -19.769 23.156 1.00 43.91 168 SER B C 1
ATOM 2153 O O . SER B 2 118 ? 1.790 -19.901 23.058 1.00 43.52 168 SER B O 1
ATOM 2156 N N . ASP B 2 119 ? 3.679 -19.676 24.296 1.00 45.64 169 ASP B N 1
ATOM 2157 C CA . ASP B 2 119 ? 3.127 -19.862 25.629 1.00 47.15 169 ASP B CA 1
ATOM 2158 C C . ASP B 2 119 ? 3.209 -18.506 26.326 1.00 47.89 169 ASP B C 1
ATOM 2159 O O . ASP B 2 119 ? 2.617 -18.286 27.368 1.00 49.21 169 ASP B O 1
ATOM 2164 N N . VAL B 2 120 ? 3.976 -17.607 25.734 1.00 47.98 170 VAL B N 1
ATOM 2165 C CA . VAL B 2 120 ? 4.384 -16.376 26.380 1.00 49.33 170 VAL B CA 1
ATOM 2166 C C . VAL B 2 120 ? 3.516 -15.214 25.897 1.00 49.47 170 VAL B C 1
ATOM 2167 O O . VAL B 2 120 ? 3.307 -15.042 24.700 1.00 48.93 170 VAL B O 1
ATOM 2171 N N . GLU B 2 121 ? 3.011 -14.414 26.829 1.00 50.52 171 GLU B N 1
ATOM 2172 C CA . GLU B 2 121 ? 2.093 -13.329 26.481 1.00 50.86 171 GLU B CA 1
ATOM 2173 C C . GLU B 2 121 ? 2.719 -12.241 25.604 1.00 50.91 171 GLU B C 1
ATOM 2174 O O . GLU B 2 121 ? 2.071 -11.717 24.699 1.00 50.26 171 GLU B O 1
ATOM 2180 N N . ASP B 2 122 ? 3.981 -11.913 25.861 1.00 51.02 172 ASP B N 1
ATOM 2181 C CA . ASP B 2 122 ? 4.660 -10.911 25.047 1.00 51.77 172 ASP B CA 1
ATOM 2182 C C . ASP B 2 122 ? 4.763 -11.309 23.574 1.00 49.53 172 ASP B C 1
ATOM 2183 O O . ASP B 2 122 ? 4.634 -10.465 22.693 1.00 49.93 172 ASP B O 1
ATOM 2188 N N . VAL B 2 123 ? 4.959 -12.603 23.321 1.00 47.11 173 VAL B N 1
ATOM 2189 C CA . VAL B 2 123 ? 5.241 -13.115 21.980 1.00 45.17 173 VAL B CA 1
ATOM 2190 C C . VAL B 2 123 ? 3.974 -13.133 21.130 1.00 44.20 173 VAL B C 1
ATOM 2191 O O . VAL B 2 123 ? 3.986 -12.729 19.954 1.00 44.21 173 VAL B O 1
ATOM 2195 N N . LEU B 2 124 ? 2.878 -13.576 21.745 1.00 43.40 174 LEU B N 1
ATOM 2196 C CA . LEU B 2 124 ? 1.585 -13.697 21.069 1.00 42.23 174 LEU B CA 1
ATOM 2197 C C . LEU B 2 124 ? 1.005 -12.328 20.746 1.00 43.92 174 LEU B C 1
ATOM 2198 O O . LEU B 2 124 ? 0.585 -12.069 19.623 1.00 44.39 174 LEU B O 1
ATOM 2203 N N . ILE B 2 125 ? 1.014 -11.446 21.731 1.00 45.89 175 ILE B N 1
ATOM 2204 C CA . ILE B 2 125 ? 0.593 -10.074 21.553 1.00 48.05 175 ILE B CA 1
ATOM 2205 C C . ILE B 2 125 ? 1.451 -9.384 20.501 1.00 49.53 175 ILE B C 1
ATOM 2206 O O . ILE B 2 125 ? 0.938 -8.651 19.656 1.00 50.43 175 ILE B O 1
ATOM 2211 N N . ASP B 2 126 ? 2.756 -9.641 20.532 1.00 50.02 176 ASP B N 1
ATOM 2212 C CA . ASP B 2 126 ? 3.674 -8.999 19.605 1.00 51.95 176 ASP B CA 1
ATOM 2213 C C . ASP B 2 126 ? 3.377 -9.371 18.154 1.00 51.11 176 ASP B C 1
ATOM 2214 O O . ASP B 2 126 ? 3.378 -8.509 17.276 1.00 52.90 176 ASP B O 1
ATOM 2219 N N . THR B 2 127 ? 3.118 -10.645 17.878 1.00 49.69 177 THR B N 1
ATOM 2220 C CA . THR B 2 127 ? 2.888 -11.033 16.488 1.00 48.99 177 THR B CA 1
ATOM 2221 C C . THR B 2 127 ? 1.470 -10.696 16.012 1.00 49.92 177 THR B C 1
ATOM 2222 O O . THR B 2 127 ? 1.274 -10.453 14.826 1.00 50.27 177 THR B O 1
ATOM 2226 N N . LEU B 2 128 ? 0.492 -10.659 16.916 1.00 50.98 178 LEU B N 1
ATOM 2227 C CA . LEU B 2 128 ? -0.866 -10.280 16.505 1.00 53.17 178 LEU B CA 1
ATOM 2228 C C . LEU B 2 128 ? -0.985 -8.787 16.229 1.00 57.31 178 LEU B C 1
ATOM 2229 O O . LEU B 2 128 ? -1.653 -8.354 15.278 1.00 58.46 178 LEU B O 1
ATOM 2234 N N . CYS B 2 129 ? -0.321 -7.995 17.059 1.00 60.55 179 CYS B N 1
ATOM 2235 C CA . CYS B 2 129 ? -0.405 -6.545 16.959 1.00 65.26 179 CYS B CA 1
ATOM 2236 C C . CYS B 2 129 ? 0.645 -5.964 15.991 1.00 66.83 179 CYS B C 1
ATOM 2237 O O . CYS B 2 129 ? 0.594 -4.773 15.687 1.00 69.77 179 CYS B O 1
ATOM 2240 N N . ASN B 2 130 ? 1.574 -6.810 15.518 1.00 65.40 180 ASN B N 1
ATOM 2241 C CA . ASN B 2 130 ? 2.749 -6.398 14.712 1.00 66.68 180 ASN B CA 1
ATOM 2242 C C . ASN B 2 130 ? 3.549 -5.233 15.315 1.00 69.57 180 ASN B C 1
ATOM 2243 O O . ASN B 2 130 ? 4.105 -5.344 16.409 1.00 69.72 180 ASN B O 1
#

Solvent-accessible surface area: 14196 Å² total; per-residue (Å²): 159,73,53,93,11,94,65,50,2,63,147,10,36,141,62,2,99,146,15,44,90,34,129,77,100,165,64,7,77,36,62,46,25,5,85,40,8,51,3,86,76,118,132,57,22,42,84,0,39,1,52,0,14,10,1,57,127,14,7,0,67,139,37,97,1,65,0,56,2,61,10,47,86,45,3,28,137,59,26,4,128,8,15,3,66,114,104,19,1,8,0,1,4,1,90,6,75,78,0,78,19,41,17,67,30,29,78,120,142,81,23,48,66,120,67,33,0,13,66,0,0,50,14,0,26,65,17,3,100,112,44,74,11,115,86,42,48,10,104,24,0,1,49,0,42,145,56,47,1,93,40,0,12,56,14,0,1,97,8,34,0,28,49,64,108,160,214,88,115,100,25,5,0,1,0,0,0,107,44,0,20,54,17,97,18,171,13,100,76,25,0,74,39,87,2,0,0,0,0,0,44,60,71,14,146,44,98,13,104,77,65,5,9,81,10,0,116,145,73,172,4,82,37,1,21,1,77,0,73,28,44,86,0,0,9,0,0,0,36,77,33,35,14,69,13,0,0,0,7,8,157,26,28,125,151,39,39,36,162,50,2,61,200,68,8,160,96,67,15,67,14,105,83,94,113,60,5,48,86,20,3,42,82

Radius of gyration: 22.51 Å; Cα contacts (8 Å, |Δi|>4): 518; chains: 2; bounding box: 49×43×66 Å

Nearest PDB structures (foldseek):
  2y9m-assembly1_A  TM=1.006E+00  e=3.885E-36  Saccharomyces cerevisiae
  2y9p-assembly1_A  TM=1.001E+00  e=8.028E-33  Saccharomyces cerevisiae
  4bwf-assembly1_A  TM=1.001E+00  e=9.108E-33  Saccharomyces cerevisiae
  4mdk-assembly3_C  TM=8.301E-01  e=9.728E-11  Homo sapiens
  1yrv-assembly1_A  TM=8.467E-01  e=5.691E-10  Homo sapiens

B-factor: mean 46.83, std 12.38, range [19.02, 99.02]

Sequence (283 aa):
MADTCMSRIVKEYKVILKTLASDDPIANPYRGIIESLNPIDETDLSKWEAIISGPSDTPYENHQQFRILIEVPSSYPMNPPKISFMQNNILHCCNVKSATGEICLNILKPEEWTPVWDLLLHCVHAVWRLLREPVCDSPLDVDIGNIIRCGDMSAYQGIVKYFLAERERKARKSKCIIMSKSIQGLPIKWEEYAADEVVLLVPTSHTDGSMKQAIGDAFRKTKNEHKIIYCDSMDGLWSCVRRLGKFQCILNSRDFTAVVPEDIGRFVKFVVDSDVEDVLIDTLCN

InterPro domains:
  IPR000608 Ubiquitin-conjugating (UBC), catalytic core domain [PF00179] (51-171)
  IPR000608 Ubiquitin-conjugating (UBC), catalytic core domain [PS50127] (17-179)
  IPR016135 Ubiquitin-conjugating enzyme/RWD-like [G3DSA:3.10.110.10] (13-183)
  IPR016135 Ubiquitin-conjugating enzyme/RWD-like [SSF54495] (11-174)
  IPR023313 Ubiquitin-conjugating enzyme, active site [PS00183] (103-119)
  IPR050113 Ubiquitin-conjugating enzyme E2-like [PTHR24067] (41-159)

CATH classification: 3.10.110.10

GO terms:
  GO:0004842 ubiquitin-protein transferase activity (F, IDA)
  GO:0005777 peroxisome (C, IDA)
  GO:0051865 protein autoubiquitination (P, IDA)
  GO:0006513 protein monoubiquitination (P, IDA)
  GO:0016562 protein import into peroxisome matrix, receptor recycling (P, IMP)
  GO:0006513 protein monoubiquitination (P, IMP)
  GO:0007031 peroxisome organization (P, IMP)
  GO:0005515 protein binding (F, IPI)
  GO:0004842 ubiquitin-protein transferase activity (F, IMP)
  GO:0016567 protein ubiquitination (P, IMP)
  GO:0061631 ubiquitin conjugating enzyme activity (F, IDA)

Secondary structure (P-SEA, 3-state):
caaaaaaaaaaaaaaaaaaaccccccccccccccccccccccccccccccccccccccccccbbbbbbbbbcccccccccccccccccccccccccccccccccccccccccccccaaaaaaaaaaaaacccccccccaaaaaaaaacaaaaaaaaaaaaaaaaac/ccccbbbbbccccccccccccccccccbbbbbbccccccccccaaaaaaaaaacccccbbbbccaaaaaaaaaaacccbbbbcccccccccccccccccccccccccaaaaaaaaac

Foldseek 3Di:
DDVVQVVVLVVVQVLQCQQQVDPDCVSHVCVQAWNDKAAPDVVDSQKIKTKGQADPPFLSHPDIWMKIWGHPDPPPLAGIQIFTDALQFDAQQAPRRHRHGDFPCRDNVNDDSPDDVVNVSNSVNVCRVPPDLPNGPHVVLSVCVVVVVVVVNSVVRNVSNVVVVD/DDAFAEEEEDAPVNLPFPDPLLVCLPDNYAYEYECVLHPHDRDPNNCVSNVVVVSNVRYHYDPDLVRRLVVLQVVLTAEYEEACVSPPVRRPPPNVVRYNYYHHDPDNVVRCVNSVD